Protein AF-A0A1F9BWF0-F1 (afdb_monomer_lite)

Structure (mmCIF, N/CA/C/O backbone):
data_AF-A0A1F9BWF0-F1
#
_entry.id   AF-A0A1F9BWF0-F1
#
loop_
_atom_site.group_PDB
_atom_site.id
_atom_site.type_symbol
_atom_site.label_atom_id
_atom_site.label_alt_id
_atom_site.label_comp_id
_atom_site.label_asym_id
_atom_site.label_entity_id
_atom_site.label_seq_id
_atom_site.pdbx_PDB_ins_code
_atom_site.Cartn_x
_atom_site.Cartn_y
_atom_site.Cartn_z
_atom_site.occupancy
_atom_site.B_iso_or_equiv
_atom_site.auth_seq_id
_atom_site.auth_comp_id
_atom_site.auth_asym_id
_atom_site.auth_atom_id
_atom_site.pdbx_PDB_model_num
ATOM 1 N N . MET A 1 1 ? 28.777 -0.695 -41.317 1.00 42.66 1 MET A N 1
ATOM 2 C CA . MET A 1 1 ? 28.039 -0.492 -40.047 1.00 42.66 1 MET A CA 1
ATOM 3 C C . MET A 1 1 ? 26.605 -0.111 -40.381 1.00 42.66 1 MET A C 1
ATOM 5 O O . MET A 1 1 ? 26.414 0.874 -41.084 1.00 42.66 1 MET A O 1
ATOM 9 N N . LYS A 1 2 ? 25.605 -0.911 -39.988 1.00 45.72 2 LYS A N 1
ATOM 10 C CA . LYS A 1 2 ? 24.195 -0.569 -40.242 1.00 45.72 2 LYS A CA 1
ATOM 11 C C . LYS A 1 2 ? 23.802 0.623 -39.358 1.00 45.72 2 LYS A C 1
ATOM 13 O O . LYS A 1 2 ? 24.095 0.620 -38.169 1.00 45.72 2 LYS A O 1
ATOM 18 N N . MET A 1 3 ? 23.215 1.623 -40.018 1.00 48.84 3 MET A N 1
ATOM 19 C CA . MET A 1 3 ? 22.752 2.932 -39.537 1.00 48.84 3 MET A CA 1
ATOM 20 C C . MET A 1 3 ? 22.161 2.939 -38.126 1.00 48.84 3 MET A C 1
ATOM 22 O O . MET A 1 3 ? 21.457 2.008 -37.744 1.00 48.84 3 MET A O 1
ATOM 26 N N . GLY A 1 4 ? 22.385 4.056 -37.426 1.00 57.78 4 GLY A N 1
ATOM 27 C CA . GLY A 1 4 ? 21.827 4.345 -36.109 1.00 57.78 4 GLY A CA 1
ATOM 28 C C . GLY A 1 4 ? 20.319 4.112 -36.015 1.00 57.78 4 GLY A C 1
ATOM 29 O O . GLY A 1 4 ? 19.592 4.195 -37.005 1.00 57.78 4 GLY A O 1
ATOM 30 N N . VAL A 1 5 ? 19.876 3.802 -34.798 1.00 63.59 5 VAL A N 1
ATOM 31 C CA . VAL A 1 5 ? 18.484 3.513 -34.428 1.00 63.59 5 VAL A CA 1
ATOM 32 C C . VAL A 1 5 ? 17.577 4.651 -34.879 1.00 63.59 5 VAL A C 1
ATOM 34 O O . VAL A 1 5 ? 17.510 5.652 -34.183 1.00 63.59 5 VAL A O 1
ATOM 37 N N . ASN A 1 6 ? 16.957 4.498 -36.056 1.00 62.56 6 ASN A N 1
ATOM 38 C CA . ASN A 1 6 ? 15.853 5.239 -36.698 1.00 62.56 6 ASN A CA 1
ATOM 39 C C . ASN A 1 6 ? 15.687 6.758 -36.443 1.00 62.56 6 ASN A C 1
ATOM 41 O O . ASN A 1 6 ? 14.675 7.328 -36.850 1.00 62.56 6 ASN A O 1
ATOM 45 N N . LEU A 1 7 ? 16.662 7.454 -35.854 1.00 66.50 7 LEU A N 1
ATOM 46 C CA . LEU A 1 7 ? 16.576 8.858 -35.451 1.00 66.50 7 LEU A CA 1
ATOM 47 C C . LEU A 1 7 ? 16.381 9.766 -36.667 1.00 66.50 7 LEU A C 1
ATOM 49 O O . LEU A 1 7 ? 15.668 10.758 -36.602 1.00 66.50 7 LEU A O 1
ATOM 53 N N . ASN A 1 8 ? 16.964 9.381 -37.801 1.00 78.69 8 ASN A N 1
ATOM 54 C CA . ASN A 1 8 ? 16.847 10.076 -39.078 1.00 78.69 8 ASN A CA 1
ATOM 55 C C . ASN A 1 8 ? 15.777 9.477 -40.014 1.00 78.69 8 ASN A C 1
ATOM 57 O O . ASN A 1 8 ? 15.758 9.804 -41.199 1.00 78.69 8 ASN A O 1
ATOM 61 N N . LYS A 1 9 ? 14.898 8.590 -39.521 1.00 83.44 9 LYS A N 1
ATOM 62 C CA . LYS A 1 9 ? 13.857 7.913 -40.321 1.00 83.44 9 LYS A CA 1
ATOM 63 C C . LYS A 1 9 ? 12.462 8.042 -39.699 1.00 83.44 9 LYS A C 1
ATOM 65 O O . LYS A 1 9 ? 11.842 7.031 -39.369 1.00 83.44 9 LYS A O 1
ATOM 70 N N . PRO A 1 10 ? 11.925 9.269 -39.583 1.00 86.00 10 PRO A N 1
ATOM 71 C CA . PRO A 1 10 ? 10.632 9.512 -38.941 1.00 86.00 10 PRO A CA 1
ATOM 72 C C . PRO A 1 10 ? 9.450 8.804 -39.616 1.00 86.00 10 PRO A C 1
ATOM 74 O O . PRO A 1 10 ? 8.467 8.481 -38.954 1.00 86.00 10 PRO A O 1
ATOM 77 N N . HIS A 1 11 ? 9.553 8.483 -40.909 1.00 87.25 11 HIS A N 1
ATOM 78 C CA . HIS A 1 11 ? 8.540 7.702 -41.627 1.00 87.25 11 HIS A CA 1
ATOM 79 C C . HIS A 1 11 ? 8.349 6.280 -41.062 1.00 87.25 11 HIS A C 1
ATOM 81 O O . HIS A 1 11 ? 7.278 5.711 -41.243 1.00 87.25 11 HIS A O 1
ATOM 87 N N . LEU A 1 12 ? 9.341 5.728 -40.347 1.00 85.31 12 LEU A N 1
ATOM 88 C CA . LEU A 1 12 ? 9.260 4.408 -39.702 1.00 85.31 12 LEU A CA 1
ATOM 89 C C . LEU A 1 12 ? 8.695 4.465 -38.274 1.00 85.31 12 LEU A C 1
ATOM 91 O O . LEU A 1 12 ? 8.303 3.437 -37.726 1.00 85.31 12 LEU A O 1
ATOM 95 N N . TRP A 1 13 ? 8.620 5.651 -37.660 1.00 88.81 13 TRP A N 1
ATOM 96 C CA . TRP A 1 13 ? 8.281 5.775 -36.239 1.00 88.81 13 TRP A CA 1
ATOM 97 C C . TRP A 1 13 ? 6.872 5.289 -35.918 1.00 88.81 13 TRP A C 1
ATOM 99 O O . TRP A 1 13 ? 6.667 4.702 -34.864 1.00 88.81 13 TRP A O 1
ATOM 109 N N . LYS A 1 14 ? 5.898 5.496 -36.813 1.00 89.81 14 LYS A N 1
ATOM 110 C CA . LYS A 1 14 ? 4.519 5.033 -36.580 1.00 89.81 14 LYS A CA 1
ATOM 111 C C . LYS A 1 14 ? 4.455 3.514 -36.408 1.00 89.81 14 LYS A C 1
ATOM 113 O O . LYS A 1 14 ? 3.815 3.034 -35.477 1.00 89.81 14 LYS A O 1
ATOM 118 N N . GLU A 1 15 ? 5.142 2.776 -37.274 1.00 90.44 15 GLU A N 1
ATOM 119 C CA . GLU A 1 15 ? 5.199 1.315 -37.209 1.00 90.44 15 GLU A CA 1
ATOM 120 C C . GLU A 1 15 ? 6.015 0.840 -35.997 1.00 90.44 15 GLU A C 1
ATOM 122 O O . GLU A 1 15 ? 5.599 -0.074 -35.288 1.00 90.44 15 GLU A O 1
ATOM 127 N N . ASP A 1 16 ? 7.138 1.498 -35.692 1.00 88.31 16 ASP A N 1
ATOM 128 C CA . ASP A 1 16 ? 7.934 1.212 -34.490 1.00 88.31 16 ASP A CA 1
ATOM 129 C C . ASP A 1 16 ? 7.133 1.417 -33.195 1.00 88.31 16 ASP A C 1
ATOM 131 O O . ASP A 1 16 ? 7.189 0.580 -32.289 1.00 88.31 16 ASP A O 1
ATOM 135 N N . ILE A 1 17 ? 6.353 2.499 -33.113 1.00 89.75 17 ILE A N 1
ATOM 136 C CA . ILE A 1 17 ? 5.466 2.788 -31.981 1.00 89.75 17 ILE A CA 1
ATOM 137 C C . ILE A 1 17 ? 4.395 1.703 -31.862 1.00 89.75 17 ILE A C 1
ATOM 139 O O . ILE A 1 17 ? 4.210 1.175 -30.767 1.00 89.75 17 ILE A O 1
ATOM 143 N N . ALA A 1 18 ? 3.737 1.325 -32.964 1.00 92.94 18 ALA A N 1
ATOM 144 C CA . ALA A 1 18 ? 2.730 0.264 -32.955 1.00 92.94 18 ALA A CA 1
ATOM 145 C C . ALA A 1 18 ? 3.312 -1.063 -32.437 1.00 92.94 18 ALA A C 1
ATOM 147 O O . ALA A 1 18 ? 2.779 -1.647 -31.496 1.00 92.94 18 ALA A O 1
ATOM 148 N N . ARG A 1 19 ? 4.485 -1.473 -32.940 1.00 91.69 19 ARG A N 1
ATOM 149 C CA . ARG A 1 19 ? 5.180 -2.684 -32.470 1.00 91.69 19 ARG A CA 1
ATOM 150 C C . ARG A 1 19 ? 5.579 -2.612 -30.996 1.00 91.69 19 ARG A C 1
ATOM 152 O O . ARG A 1 19 ? 5.530 -3.620 -30.293 1.00 91.69 19 ARG A O 1
ATOM 159 N N . SER A 1 20 ? 5.981 -1.436 -30.517 1.00 89.62 20 SER A N 1
ATOM 160 C CA . SER A 1 20 ? 6.288 -1.209 -29.100 1.00 89.62 20 SER A CA 1
ATOM 161 C C . SER A 1 20 ? 5.043 -1.363 -28.217 1.00 89.62 20 SER A C 1
ATOM 163 O O . SER A 1 20 ? 5.098 -2.020 -27.174 1.00 89.62 20 SER A O 1
ATOM 165 N N . VAL A 1 21 ? 3.905 -0.821 -28.663 1.00 91.75 21 VAL A N 1
ATOM 166 C CA . VAL A 1 21 ? 2.606 -0.962 -27.989 1.00 91.75 21 VAL A CA 1
ATOM 167 C C . VAL A 1 21 ? 2.165 -2.425 -27.963 1.00 91.75 21 VAL A C 1
ATOM 169 O O . VAL A 1 21 ? 1.833 -2.929 -26.892 1.00 91.75 21 VAL A O 1
ATOM 172 N N . ASP A 1 22 ? 2.253 -3.147 -29.079 1.00 94.31 22 ASP A N 1
ATOM 173 C CA . ASP A 1 22 ? 1.903 -4.572 -29.141 1.00 94.31 22 ASP A CA 1
ATOM 174 C C . ASP A 1 22 ? 2.775 -5.421 -28.208 1.00 94.31 22 ASP A C 1
ATOM 176 O O . ASP A 1 22 ? 2.282 -6.298 -27.494 1.00 94.31 22 ASP A O 1
ATOM 180 N N . LEU A 1 23 ? 4.074 -5.114 -28.135 1.00 91.31 23 LEU A N 1
ATOM 181 C CA . LEU A 1 23 ? 5.012 -5.782 -27.236 1.00 91.31 23 LEU A CA 1
ATOM 182 C C . LEU A 1 23 ? 4.671 -5.569 -25.750 1.00 91.31 23 LEU A C 1
ATOM 184 O O . LEU A 1 23 ? 4.931 -6.460 -24.926 1.00 91.31 23 LEU A O 1
ATOM 188 N N . TYR A 1 24 ? 4.145 -4.393 -25.397 1.00 92.69 24 TYR A N 1
ATOM 189 C CA . TYR A 1 24 ? 3.616 -4.115 -24.063 1.00 92.69 24 TYR A CA 1
ATOM 190 C C . TYR A 1 24 ? 2.288 -4.842 -23.836 1.00 92.69 24 TYR A C 1
ATOM 192 O O . TYR A 1 24 ? 2.170 -5.563 -22.848 1.00 92.69 24 TYR A O 1
ATOM 200 N N . ASN A 1 25 ? 1.337 -4.726 -24.765 1.00 93.94 25 ASN A N 1
ATOM 201 C CA . ASN A 1 25 ? 0.006 -5.325 -24.661 1.00 93.94 25 ASN A CA 1
ATOM 202 C C . ASN A 1 25 ? 0.083 -6.842 -24.483 1.00 93.94 25 ASN A C 1
ATOM 204 O O . ASN A 1 25 ? -0.523 -7.392 -23.565 1.00 93.94 25 ASN A O 1
ATOM 208 N N . GLN A 1 26 ? 0.896 -7.523 -25.294 1.00 95.00 26 GLN A N 1
ATOM 209 C CA . GLN A 1 26 ? 1.092 -8.967 -25.181 1.00 95.00 26 GLN A CA 1
ATOM 210 C C . GLN A 1 26 ? 1.644 -9.357 -23.805 1.00 95.00 26 GLN A C 1
ATOM 212 O O . GLN A 1 26 ? 1.245 -10.365 -23.229 1.00 95.00 26 GLN A O 1
ATOM 217 N N . TRP A 1 27 ? 2.568 -8.575 -23.251 1.00 95.06 27 TRP A N 1
ATOM 218 C CA . TRP A 1 27 ? 3.070 -8.833 -21.904 1.00 95.06 27 TRP A CA 1
ATOM 219 C C . TRP A 1 27 ? 2.020 -8.568 -20.834 1.00 95.06 27 TRP A C 1
ATOM 221 O O . TRP A 1 27 ? 1.856 -9.394 -19.939 1.00 95.06 27 TRP A O 1
ATOM 231 N N . PHE A 1 28 ? 1.298 -7.456 -20.948 1.00 93.56 28 PHE A N 1
ATOM 232 C CA . PHE A 1 28 ? 0.270 -7.066 -19.998 1.00 93.56 28 PHE A CA 1
ATOM 233 C C . PHE A 1 28 ? -0.804 -8.149 -19.887 1.00 93.56 28 PHE A C 1
ATOM 235 O O . PHE A 1 28 ? -1.080 -8.606 -18.781 1.00 93.56 28 PHE A O 1
ATOM 242 N N . LEU A 1 29 ? -1.323 -8.634 -21.022 1.00 94.56 29 LEU A N 1
ATOM 243 C CA . LEU A 1 29 ? -2.336 -9.695 -21.080 1.00 94.56 29 LEU A CA 1
ATOM 244 C C . LEU A 1 29 ? -1.892 -10.995 -20.389 1.00 94.56 29 LEU A C 1
ATOM 246 O O . LEU A 1 29 ? -2.718 -11.687 -19.799 1.00 94.56 29 LEU A O 1
ATOM 250 N N . ASN A 1 30 ? -0.595 -11.310 -20.424 1.00 93.94 30 ASN A N 1
ATOM 251 C CA . ASN A 1 30 ? -0.047 -12.534 -19.836 1.00 93.94 30 ASN A CA 1
ATOM 252 C C . ASN A 1 30 ? 0.360 -12.385 -18.361 1.00 93.94 30 ASN A C 1
ATOM 254 O O . ASN A 1 30 ? 0.394 -13.375 -17.630 1.00 93.94 30 ASN A O 1
ATOM 258 N N . PHE A 1 31 ? 0.695 -11.170 -17.923 1.00 93.00 31 PHE A N 1
ATOM 259 C CA . PHE A 1 31 ? 1.250 -10.918 -16.593 1.00 93.00 31 PHE A CA 1
ATOM 260 C C . PHE A 1 31 ? 0.217 -10.307 -15.641 1.00 93.00 31 PHE A C 1
ATOM 262 O O . PHE A 1 31 ? -0.089 -10.890 -14.602 1.00 93.00 31 PHE A O 1
ATOM 269 N N . ALA A 1 32 ? -0.368 -9.163 -16.008 1.00 92.12 32 ALA A N 1
ATOM 270 C CA . ALA A 1 32 ? -1.160 -8.351 -15.087 1.00 92.12 32 ALA A CA 1
ATOM 271 C C . ALA A 1 32 ? -2.414 -9.070 -14.544 1.00 92.12 32 ALA A C 1
ATOM 273 O O . ALA A 1 32 ? -2.605 -9.040 -13.327 1.00 92.12 32 ALA A O 1
ATOM 274 N N . PRO A 1 33 ? -3.231 -9.781 -15.355 1.00 93.81 33 PRO A N 1
ATOM 275 C CA . PRO A 1 33 ? -4.406 -10.483 -14.834 1.00 93.81 33 PRO A CA 1
ATOM 276 C C . PRO A 1 33 ? -4.067 -11.575 -13.815 1.00 93.81 33 PRO A C 1
ATOM 278 O O . PRO A 1 33 ? -4.785 -11.744 -12.832 1.00 93.81 33 PRO A O 1
ATOM 281 N N . ASN A 1 34 ? -2.983 -12.320 -14.038 1.00 93.12 34 ASN A N 1
ATOM 282 C CA . ASN A 1 34 ? -2.578 -13.403 -13.141 1.00 93.12 34 ASN A CA 1
ATOM 283 C C . ASN A 1 34 ? -2.014 -12.844 -11.834 1.00 93.12 34 ASN A C 1
ATOM 285 O O . ASN A 1 34 ? -2.483 -13.232 -10.766 1.00 93.12 34 ASN A O 1
ATOM 289 N N . THR A 1 35 ? -1.122 -11.850 -11.912 1.00 91.88 35 THR A N 1
ATOM 290 C CA . THR A 1 35 ? -0.610 -11.139 -10.731 1.00 91.88 35 THR A CA 1
ATOM 291 C C . THR A 1 35 ? -1.743 -10.537 -9.904 1.00 91.88 35 THR A C 1
ATOM 293 O O . THR A 1 35 ? -1.773 -10.707 -8.690 1.00 91.88 35 THR A O 1
ATOM 296 N N . TYR A 1 36 ? -2.723 -9.894 -10.544 1.00 92.56 36 TYR A N 1
ATOM 297 C CA . TYR A 1 36 ? -3.859 -9.312 -9.833 1.00 92.56 36 TYR A CA 1
ATOM 298 C C . TYR A 1 36 ? -4.693 -10.383 -9.108 1.00 92.56 36 TYR A C 1
ATOM 300 O O . TYR A 1 36 ? -5.083 -10.195 -7.958 1.00 92.56 36 TYR A O 1
ATOM 308 N N . ARG A 1 37 ? -4.950 -11.538 -9.740 1.00 92.19 37 ARG A N 1
ATOM 309 C CA . ARG A 1 37 ? -5.684 -12.647 -9.096 1.00 92.19 37 ARG A CA 1
ATOM 310 C C . ARG A 1 37 ? -4.937 -13.210 -7.889 1.00 92.19 37 ARG A C 1
ATOM 312 O O . ARG A 1 37 ? -5.559 -13.446 -6.856 1.00 92.19 37 ARG A O 1
ATOM 319 N N . GLU A 1 38 ? -3.629 -13.413 -8.007 1.00 92.19 38 GLU A N 1
ATOM 320 C CA . GLU A 1 38 ? -2.788 -13.902 -6.910 1.00 92.19 38 GLU A CA 1
ATOM 321 C C . GLU A 1 38 ? -2.771 -12.921 -5.731 1.00 92.19 38 GLU A C 1
ATOM 323 O O . GLU A 1 38 ? -2.966 -13.326 -4.581 1.00 92.19 38 GLU A O 1
ATOM 328 N N . GLU A 1 39 ? -2.608 -11.626 -6.010 1.00 92.81 39 GLU A N 1
ATOM 329 C CA . GLU A 1 39 ? -2.638 -10.582 -4.985 1.00 92.81 39 GLU A CA 1
ATOM 330 C C . GLU A 1 39 ? -4.019 -10.450 -4.338 1.00 92.81 39 GLU A C 1
ATOM 332 O O . GLU A 1 39 ? -4.101 -10.297 -3.119 1.00 92.81 39 GLU A O 1
ATOM 337 N N . ARG A 1 40 ? -5.112 -10.623 -5.092 1.00 93.62 40 ARG A N 1
ATOM 338 C CA . ARG A 1 40 ? -6.472 -10.626 -4.530 1.00 93.62 40 ARG A CA 1
ATOM 339 C C . ARG A 1 40 ? -6.664 -11.747 -3.510 1.00 93.62 40 ARG A C 1
ATOM 341 O O . ARG A 1 40 ? -7.277 -11.517 -2.467 1.00 93.62 40 ARG A O 1
ATOM 348 N N . VAL A 1 41 ? -6.136 -12.947 -3.767 1.00 92.50 41 VAL A N 1
ATOM 349 C CA . VAL A 1 41 ? -6.217 -14.069 -2.812 1.00 92.50 41 VAL A CA 1
ATOM 350 C C . VAL A 1 41 ? -5.475 -13.733 -1.516 1.00 92.50 41 VAL A C 1
ATOM 352 O O . VAL A 1 41 ? -6.016 -13.948 -0.430 1.00 92.50 41 VAL A O 1
ATOM 355 N N . LYS A 1 42 ? -4.267 -13.165 -1.613 1.00 92.62 42 LYS A N 1
ATOM 356 C CA . LYS A 1 42 ? -3.484 -12.739 -0.440 1.00 92.62 42 LYS A CA 1
ATOM 357 C C . LYS A 1 42 ? -4.188 -11.621 0.328 1.00 92.62 42 LYS A C 1
ATOM 359 O O . LYS A 1 42 ? -4.335 -11.717 1.543 1.00 92.62 42 LYS A O 1
ATOM 364 N N . ALA A 1 43 ? -4.679 -10.609 -0.385 1.00 94.75 43 ALA A N 1
ATOM 365 C CA . ALA A 1 43 ? -5.414 -9.488 0.185 1.00 94.75 43 ALA A CA 1
ATOM 366 C C . ALA A 1 43 ? -6.681 -9.952 0.915 1.00 94.75 43 ALA A C 1
ATOM 368 O O . ALA A 1 43 ? -6.950 -9.489 2.018 1.00 94.75 43 ALA A O 1
ATOM 369 N N . THR A 1 44 ? -7.421 -10.908 0.347 1.00 94.00 44 THR A N 1
ATOM 370 C CA . THR A 1 44 ? -8.636 -11.455 0.974 1.00 94.00 44 THR A CA 1
ATOM 371 C C . THR A 1 44 ? -8.322 -12.116 2.309 1.00 94.00 44 THR A C 1
ATOM 373 O O . THR A 1 44 ? -8.989 -11.817 3.296 1.00 94.00 44 THR A O 1
ATOM 376 N N . ARG A 1 45 ? -7.274 -12.950 2.368 1.00 93.06 45 ARG A N 1
ATOM 377 C CA . ARG A 1 45 ? -6.829 -13.576 3.625 1.00 93.06 45 ARG A CA 1
ATOM 378 C C . ARG A 1 45 ? -6.406 -12.526 4.651 1.00 93.06 45 ARG A C 1
ATOM 380 O O . ARG A 1 45 ? -6.904 -12.541 5.769 1.00 93.06 45 ARG A O 1
ATOM 387 N N . HIS A 1 46 ? -5.585 -11.560 4.236 1.00 94.19 46 HIS A N 1
ATOM 388 C CA . HIS A 1 46 ? -5.120 -10.474 5.108 1.00 94.19 46 HIS A CA 1
ATOM 389 C C . HIS A 1 46 ? -6.275 -9.672 5.718 1.00 94.19 46 H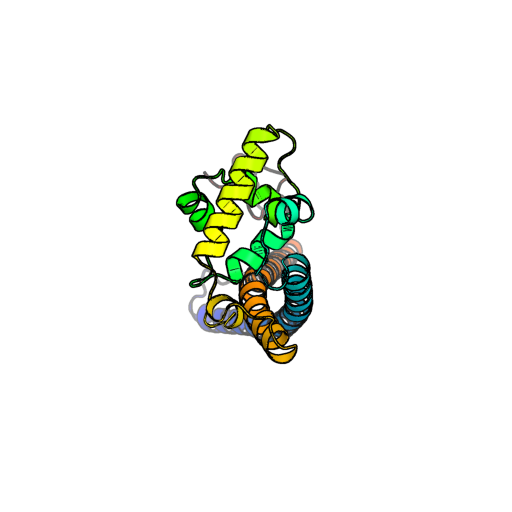IS A C 1
ATOM 391 O O . HIS A 1 46 ? -6.280 -9.355 6.906 1.00 94.19 46 HIS A O 1
ATOM 397 N N . VAL A 1 47 ? -7.291 -9.361 4.912 1.00 97.44 47 VAL A N 1
ATOM 398 C CA . VAL A 1 47 ? -8.478 -8.639 5.379 1.00 97.44 47 VAL A CA 1
ATOM 399 C C . VAL A 1 47 ? -9.326 -9.504 6.312 1.00 97.44 47 VAL A C 1
ATOM 401 O O . VAL A 1 47 ? -9.810 -8.994 7.319 1.00 97.44 47 VAL A O 1
ATOM 404 N N . GLN A 1 48 ? -9.496 -10.797 6.027 1.00 95.88 48 GLN A N 1
ATOM 405 C CA . GLN A 1 48 ? -10.211 -11.715 6.921 1.00 95.88 48 GLN A CA 1
ATOM 406 C C . GLN A 1 48 ? -9.534 -11.817 8.292 1.00 95.88 48 GLN A C 1
ATOM 408 O O . GLN A 1 48 ? -10.221 -11.718 9.310 1.00 95.88 48 GLN A O 1
ATOM 413 N N . ASP A 1 49 ? -8.206 -11.931 8.326 1.00 94.69 49 ASP A N 1
ATOM 414 C CA . ASP A 1 49 ? -7.431 -11.980 9.569 1.00 94.69 49 ASP A CA 1
ATOM 415 C C . ASP A 1 49 ? -7.544 -10.664 10.353 1.00 94.69 49 ASP A C 1
ATOM 417 O O . ASP A 1 49 ? -7.785 -10.674 11.564 1.00 94.69 49 ASP A O 1
ATOM 421 N N . MET A 1 50 ? -7.456 -9.519 9.665 1.00 97.12 50 MET A N 1
ATOM 422 C CA . MET A 1 50 ? -7.683 -8.197 10.260 1.00 97.12 50 MET A CA 1
ATOM 423 C C . MET A 1 50 ? -9.091 -8.082 10.863 1.00 97.12 50 MET A C 1
ATOM 425 O O . MET A 1 50 ? -9.241 -7.622 12.000 1.00 97.12 50 MET A O 1
ATOM 429 N N . LEU A 1 51 ? -10.127 -8.531 10.146 1.00 97.81 51 LEU A N 1
ATOM 430 C CA . LEU A 1 51 ? -11.496 -8.521 10.660 1.00 97.81 51 LEU A CA 1
ATOM 431 C C . LEU A 1 51 ? -11.631 -9.441 11.871 1.00 97.81 51 LEU A C 1
ATOM 433 O O . LEU A 1 51 ? -12.234 -9.041 12.857 1.00 97.81 51 LEU A O 1
ATOM 437 N N . HIS A 1 52 ? -11.049 -10.638 11.851 1.00 95.56 52 HIS A N 1
ATOM 438 C CA . HIS A 1 52 ? -11.112 -11.548 12.991 1.00 95.56 52 HIS A CA 1
ATOM 439 C C . HIS A 1 52 ? -10.461 -10.943 14.248 1.00 95.56 52 HIS A C 1
ATOM 441 O O . HIS A 1 52 ? -11.087 -10.889 15.307 1.00 95.56 52 HIS A O 1
ATOM 447 N N . ARG A 1 53 ? -9.244 -10.400 14.114 1.00 95.19 53 ARG A N 1
ATOM 448 C CA . ARG A 1 53 ? -8.487 -9.758 15.208 1.00 95.19 53 ARG A CA 1
ATOM 449 C C . ARG A 1 53 ? -9.226 -8.590 15.852 1.00 95.19 53 ARG A C 1
ATOM 451 O O . ARG A 1 53 ? -9.216 -8.423 17.066 1.00 95.19 53 ARG A O 1
ATOM 458 N N . THR A 1 54 ? -9.906 -7.795 15.036 1.00 96.75 54 THR A N 1
ATOM 459 C CA . THR A 1 54 ? -10.611 -6.584 15.479 1.00 96.75 54 THR A CA 1
ATOM 460 C C . THR A 1 54 ? -12.051 -6.845 15.923 1.00 96.75 54 THR A C 1
ATOM 462 O O . THR A 1 54 ? -12.803 -5.892 16.132 1.00 96.75 54 THR A O 1
ATOM 465 N N . LYS A 1 55 ? -12.458 -8.119 16.052 1.00 96.62 55 LYS A N 1
ATOM 466 C CA . LYS A 1 55 ? -13.857 -8.529 16.271 1.00 96.62 55 LYS A CA 1
ATOM 467 C C . LYS A 1 55 ? -14.794 -7.858 15.264 1.00 96.62 55 LYS A C 1
ATOM 469 O O . LYS A 1 55 ? -15.740 -7.166 15.622 1.00 96.62 55 LYS A O 1
ATOM 474 N N . HIS A 1 56 ? -14.458 -8.007 13.991 1.00 97.44 56 HIS A N 1
ATOM 475 C CA . HIS A 1 56 ? -15.138 -7.401 12.853 1.00 97.44 56 HIS A CA 1
ATOM 476 C C . HIS A 1 56 ? -15.224 -5.874 12.976 1.00 97.44 56 HIS A C 1
ATOM 478 O O . HIS A 1 56 ? -16.287 -5.294 12.799 1.00 97.44 56 HIS A O 1
ATOM 484 N N . LEU A 1 57 ? -14.105 -5.226 13.323 1.00 97.69 57 LEU A N 1
ATOM 485 C CA . LEU A 1 57 ? -13.991 -3.789 13.621 1.00 97.69 57 LEU A CA 1
ATOM 486 C C . LEU A 1 57 ? -14.795 -3.286 14.834 1.00 97.69 57 LEU A C 1
ATOM 488 O O . LEU A 1 57 ? -14.634 -2.124 15.204 1.00 97.69 57 LEU A O 1
ATOM 492 N N . ARG A 1 58 ? -15.583 -4.132 15.515 1.00 96.44 58 ARG A N 1
ATOM 493 C CA . ARG A 1 58 ? -16.321 -3.744 16.732 1.00 96.44 58 ARG A CA 1
ATOM 494 C C . ARG A 1 58 ? -15.398 -3.462 17.917 1.00 96.44 58 ARG A C 1
ATOM 496 O O . ARG A 1 58 ? -15.797 -2.793 18.862 1.00 96.44 58 ARG A O 1
ATOM 503 N N . ASN A 1 59 ? -14.172 -3.986 17.890 1.00 94.62 59 ASN A N 1
ATOM 504 C CA . ASN A 1 59 ? -13.187 -3.808 18.952 1.00 94.62 59 ASN A CA 1
ATOM 505 C C . ASN A 1 59 ? -11.785 -3.549 18.380 1.00 94.62 59 ASN A C 1
ATOM 507 O O . ASN A 1 59 ? -10.848 -4.321 18.598 1.00 94.62 59 ASN A O 1
ATOM 511 N N . LEU A 1 60 ? -11.638 -2.455 17.628 1.00 96.25 60 LEU A N 1
ATOM 512 C CA . LEU A 1 60 ? -10.332 -1.985 17.172 1.00 96.25 60 LEU A CA 1
ATOM 513 C C . LEU A 1 60 ? -9.624 -1.210 18.293 1.00 96.25 60 LEU A C 1
ATOM 515 O O . LEU A 1 60 ? -10.002 -0.090 18.627 1.00 96.25 60 LEU A O 1
ATOM 519 N N . THR A 1 61 ? -8.559 -1.792 18.845 1.00 95.94 61 THR A N 1
ATOM 520 C CA . THR A 1 61 ? -7.776 -1.178 19.928 1.00 95.94 61 THR A CA 1
ATOM 521 C C . THR A 1 61 ? -6.310 -0.979 19.527 1.00 95.94 61 THR A C 1
ATOM 523 O O . THR A 1 61 ? -5.818 -1.661 18.622 1.00 95.94 61 THR A O 1
ATOM 526 N N . PRO A 1 62 ? -5.563 -0.086 20.209 1.00 96.69 62 PRO A N 1
ATOM 527 C CA . PRO A 1 62 ? -4.127 0.093 19.973 1.00 96.69 62 PRO A CA 1
ATOM 528 C C . PRO A 1 62 ? -3.312 -1.197 20.109 1.00 96.69 62 PRO A C 1
ATOM 530 O O . PRO A 1 62 ? -2.257 -1.323 19.492 1.00 96.69 62 PRO A O 1
ATOM 533 N N . HIS A 1 63 ? -3.797 -2.153 20.907 1.00 95.69 63 HIS A N 1
ATOM 534 C CA . HIS A 1 63 ? -3.160 -3.453 21.084 1.00 95.69 63 HIS A CA 1
ATOM 535 C C . HIS A 1 63 ? -3.077 -4.234 19.767 1.00 95.69 63 HIS A C 1
ATOM 537 O O . HIS A 1 63 ? -2.035 -4.815 19.477 1.00 95.69 63 HIS A O 1
ATOM 543 N N . GLU A 1 64 ? -4.117 -4.187 18.930 1.00 95.06 64 GLU A N 1
ATOM 544 C CA . GLU A 1 64 ? -4.118 -4.895 17.646 1.00 95.06 64 GLU A CA 1
ATOM 545 C C . GLU A 1 64 ? -3.082 -4.319 16.678 1.00 95.06 64 GLU A C 1
ATOM 547 O O . GLU A 1 64 ? -2.324 -5.066 16.070 1.00 95.06 64 GLU A O 1
ATOM 552 N N . LEU A 1 65 ? -2.953 -2.990 16.619 1.00 95.75 65 LEU A N 1
ATOM 553 C CA . LEU A 1 65 ? -1.901 -2.336 15.830 1.00 95.75 65 LEU A CA 1
ATOM 554 C C . LEU A 1 65 ? -0.492 -2.580 16.383 1.00 95.75 65 LEU A C 1
ATOM 556 O O . LEU A 1 65 ? 0.488 -2.496 15.645 1.00 95.75 65 LEU A O 1
ATOM 560 N N . ARG A 1 66 ? -0.371 -2.824 17.690 1.00 94.94 66 ARG A N 1
ATOM 561 C CA . ARG A 1 66 ? 0.904 -3.149 18.333 1.00 94.94 66 ARG A CA 1
ATOM 562 C C . ARG A 1 66 ? 1.307 -4.597 18.064 1.00 94.94 66 ARG A C 1
ATOM 564 O O . ARG A 1 66 ? 2.490 -4.850 17.853 1.00 94.94 66 ARG A O 1
ATOM 571 N N . SER A 1 67 ? 0.346 -5.520 18.099 1.00 94.81 67 SER A N 1
ATOM 572 C CA . SER A 1 67 ? 0.576 -6.948 17.873 1.00 94.81 67 SER A CA 1
AT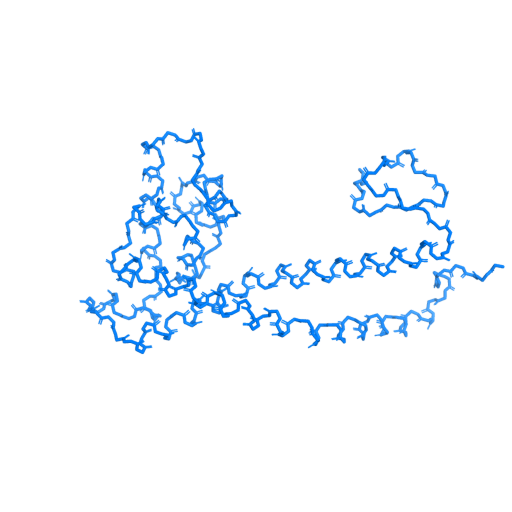OM 573 C C . SER A 1 67 ? 0.804 -7.262 16.396 1.00 94.81 67 SER A C 1
ATOM 575 O O . SER A 1 67 ? 1.651 -8.091 16.077 1.00 94.81 67 SER A O 1
ATOM 577 N N . ASP A 1 68 ? 0.100 -6.564 15.505 1.00 95.00 68 ASP A N 1
ATOM 578 C CA . ASP A 1 68 ? 0.277 -6.667 14.063 1.00 95.00 68 ASP A CA 1
ATOM 579 C C . ASP A 1 68 ? 0.163 -5.285 13.395 1.00 95.00 68 ASP A C 1
ATOM 581 O O . ASP A 1 68 ? -0.916 -4.861 12.976 1.00 95.00 68 ASP A O 1
ATOM 585 N N . PRO A 1 69 ? 1.284 -4.559 13.249 1.00 95.88 69 PRO A N 1
ATOM 586 C CA . PRO A 1 69 ? 1.289 -3.246 12.608 1.00 95.88 69 PRO A CA 1
ATOM 587 C C . PRO A 1 69 ? 0.844 -3.263 11.140 1.00 95.88 69 PRO A C 1
ATOM 589 O O . PRO A 1 69 ? 0.415 -2.232 10.615 1.00 95.88 69 PRO A O 1
ATOM 592 N N . SER A 1 70 ? 0.934 -4.416 10.469 1.00 92.69 70 SER A N 1
ATOM 593 C CA . SER A 1 70 ? 0.677 -4.542 9.033 1.00 92.69 70 SER A CA 1
ATOM 594 C C . SER A 1 70 ? -0.811 -4.446 8.673 1.00 92.69 70 SER A C 1
ATOM 596 O O . SER A 1 70 ? -1.158 -4.092 7.540 1.00 92.69 70 SER A O 1
ATOM 598 N N . ILE A 1 71 ? -1.710 -4.670 9.641 1.00 95.75 71 ILE A N 1
ATOM 599 C CA . ILE A 1 71 ? -3.160 -4.542 9.430 1.00 95.75 71 ILE A CA 1
ATOM 600 C C . ILE A 1 71 ? -3.588 -3.095 9.165 1.00 95.75 71 ILE A C 1
ATOM 602 O O . ILE A 1 71 ? -4.676 -2.877 8.633 1.00 95.75 71 ILE A O 1
ATOM 606 N N . LEU A 1 72 ? -2.741 -2.102 9.477 1.00 97.56 72 LEU A N 1
ATOM 607 C CA . LEU A 1 72 ? -3.043 -0.685 9.255 1.00 97.56 72 LEU A CA 1
ATOM 608 C C . LEU A 1 72 ? -3.433 -0.391 7.803 1.00 97.56 72 LEU A C 1
ATOM 610 O O . LEU A 1 72 ? -4.339 0.403 7.551 1.00 97.56 72 LEU A O 1
ATOM 614 N N . PHE A 1 73 ? -2.801 -1.063 6.843 1.00 96.50 73 PHE A N 1
ATOM 615 C CA . PHE A 1 73 ? -3.138 -0.861 5.443 1.00 96.50 73 PHE A CA 1
ATOM 616 C C . PHE A 1 73 ? -4.561 -1.352 5.129 1.00 96.50 73 PHE A C 1
ATOM 618 O O . PHE A 1 73 ? -5.353 -0.611 4.546 1.00 96.50 73 PHE A O 1
ATOM 625 N N . ALA A 1 74 ? -4.931 -2.551 5.586 1.00 97.31 74 ALA A N 1
ATOM 626 C CA . ALA A 1 74 ? -6.293 -3.064 5.432 1.00 97.31 74 ALA A CA 1
ATOM 627 C C . ALA A 1 74 ? -7.320 -2.156 6.129 1.00 97.31 74 ALA A C 1
ATOM 629 O O . ALA A 1 74 ? -8.356 -1.842 5.547 1.00 97.31 74 ALA A O 1
ATOM 630 N N . LEU A 1 75 ? -6.995 -1.653 7.324 1.00 98.19 75 LEU A N 1
ATOM 631 C CA . LEU A 1 75 ? -7.826 -0.696 8.058 1.00 98.19 75 LEU A CA 1
ATOM 632 C C . LEU A 1 75 ? -8.044 0.611 7.282 1.00 98.19 75 LEU A C 1
ATOM 634 O O . LEU A 1 75 ? -9.164 1.104 7.229 1.00 98.19 75 LEU A O 1
ATOM 638 N N . ARG A 1 76 ? -7.018 1.155 6.614 1.00 97.69 76 ARG A N 1
ATOM 639 C CA . ARG A 1 76 ? -7.190 2.332 5.740 1.00 97.69 76 ARG A CA 1
ATOM 640 C C . ARG A 1 76 ? -8.068 2.054 4.521 1.00 97.69 76 ARG A C 1
ATOM 642 O O . ARG A 1 76 ? -8.694 2.974 4.010 1.00 97.69 76 ARG A O 1
ATOM 649 N N . MET A 1 77 ? -8.075 0.825 4.008 1.00 97.81 77 MET A N 1
ATOM 650 C CA . MET A 1 77 ? -8.929 0.442 2.873 1.00 97.81 77 MET A CA 1
ATOM 651 C C . MET A 1 77 ? -10.384 0.181 3.294 1.00 97.81 77 MET A C 1
ATOM 653 O O . MET A 1 77 ? -11.281 0.197 2.450 1.00 97.81 77 MET A O 1
ATOM 657 N N . ALA A 1 78 ? -10.618 -0.008 4.594 1.00 98.06 78 ALA A N 1
ATOM 658 C CA . ALA A 1 78 ? -11.933 -0.158 5.208 1.00 98.06 78 ALA A CA 1
ATOM 659 C C . ALA A 1 78 ? -12.661 1.181 5.457 1.00 98.06 78 ALA A C 1
ATOM 661 O O . ALA A 1 78 ? -13.803 1.175 5.907 1.00 98.06 78 ALA A O 1
ATOM 662 N N . THR A 1 79 ? -12.036 2.331 5.184 1.00 98.31 79 THR A N 1
ATOM 663 C CA . THR A 1 79 ? -12.664 3.646 5.388 1.00 98.31 79 THR A CA 1
ATOM 664 C C . THR A 1 79 ? -13.459 4.124 4.169 1.00 98.31 79 THR A C 1
ATOM 666 O O . THR A 1 79 ? -13.215 3.672 3.047 1.00 98.31 79 THR A O 1
ATOM 669 N N . ALA A 1 80 ? -14.368 5.081 4.375 1.00 96.69 80 ALA A N 1
ATOM 670 C CA . ALA A 1 80 ? -15.114 5.786 3.334 1.00 96.69 80 ALA A CA 1
ATOM 671 C C . ALA A 1 80 ? -14.735 7.285 3.294 1.00 96.69 80 ALA A C 1
ATOM 673 O O . ALA A 1 80 ? -15.121 8.039 4.188 1.00 96.69 80 ALA A O 1
ATOM 674 N N . PRO A 1 81 ? -13.991 7.754 2.269 1.00 96.12 81 PRO A N 1
ATOM 675 C CA . PRO A 1 81 ? -13.310 6.963 1.239 1.00 96.12 81 PRO A CA 1
ATOM 676 C C . PRO A 1 81 ? -12.079 6.224 1.802 1.00 96.12 81 PRO A C 1
ATOM 678 O O . PRO A 1 81 ? -11.590 6.586 2.878 1.00 96.12 81 PRO A O 1
ATOM 681 N N . PRO A 1 82 ? -11.507 5.244 1.075 1.00 96.50 82 PRO A N 1
ATOM 682 C CA . PRO A 1 82 ? -10.198 4.685 1.404 1.00 96.50 82 PRO A CA 1
ATOM 683 C C . PRO A 1 82 ? -9.146 5.794 1.495 1.00 96.50 82 PRO A C 1
ATOM 685 O O . PRO A 1 82 ? -8.933 6.545 0.541 1.00 96.50 82 PRO A O 1
ATOM 688 N N . ILE A 1 83 ? -8.483 5.927 2.643 1.00 96.19 83 ILE A N 1
ATOM 689 C CA . ILE A 1 83 ? -7.551 7.041 2.875 1.00 96.19 83 ILE A CA 1
ATOM 690 C C . ILE A 1 83 ? -6.116 6.649 2.545 1.00 96.19 83 ILE A C 1
ATOM 692 O O . ILE A 1 83 ? -5.672 5.569 2.908 1.00 96.19 83 ILE A O 1
ATOM 696 N N . ALA A 1 84 ? -5.342 7.536 1.915 1.00 94.88 84 ALA A N 1
ATOM 697 C CA . ALA A 1 84 ? -3.902 7.348 1.707 1.00 94.88 84 ALA A CA 1
ATOM 698 C C . ALA A 1 84 ? -3.093 7.517 3.013 1.00 94.88 84 ALA A C 1
ATOM 700 O O . ALA A 1 84 ? -3.546 8.169 3.954 1.00 94.88 84 ALA A O 1
ATOM 701 N N . ARG A 1 85 ? -1.850 7.009 3.055 1.00 96.19 85 ARG A N 1
ATOM 702 C CA . ARG A 1 85 ? -0.946 7.172 4.216 1.00 96.19 85 ARG A CA 1
ATOM 703 C C . ARG A 1 85 ? -0.760 8.631 4.631 1.00 96.19 85 ARG A C 1
ATOM 705 O O . ARG A 1 85 ? -0.923 8.952 5.800 1.00 96.19 85 ARG A O 1
ATOM 712 N N . ASP A 1 86 ? -0.457 9.513 3.677 1.00 96.31 86 ASP A N 1
ATOM 713 C CA . ASP A 1 86 ? -0.247 10.940 3.964 1.00 96.31 86 ASP A CA 1
ATOM 714 C C . ASP A 1 86 ? -1.544 11.620 4.449 1.00 96.31 86 ASP A C 1
ATOM 716 O O . ASP A 1 86 ? -1.497 12.532 5.274 1.00 96.31 86 ASP A O 1
ATOM 720 N N . ARG A 1 87 ? -2.718 11.132 4.013 1.00 97.75 87 ARG A N 1
ATOM 721 C CA . ARG A 1 87 ? -4.012 11.611 4.517 1.00 97.75 87 ARG A CA 1
ATOM 722 C C . ARG A 1 87 ? -4.230 11.194 5.971 1.00 97.75 87 ARG A C 1
ATOM 724 O O . ARG A 1 87 ? -4.617 12.043 6.766 1.00 97.75 87 ARG A O 1
ATOM 731 N N . LEU A 1 88 ? -3.940 9.940 6.327 1.00 98.12 88 LEU A N 1
ATOM 732 C CA . LEU A 1 88 ? -3.994 9.475 7.718 1.00 98.12 88 LEU A CA 1
ATOM 733 C C . LEU A 1 88 ? -3.028 10.272 8.609 1.00 98.12 88 LEU A C 1
ATOM 735 O O . LEU A 1 88 ? -3.420 10.717 9.683 1.00 98.12 88 LEU A O 1
ATOM 739 N N . VAL A 1 89 ? -1.796 10.498 8.141 1.00 98.06 89 VAL A N 1
ATOM 740 C CA . VAL A 1 89 ? -0.782 11.325 8.822 1.00 98.06 89 VAL A CA 1
ATOM 741 C C . VAL A 1 89 ? -1.335 12.713 9.149 1.00 98.06 89 VAL A C 1
ATOM 743 O O . VAL A 1 89 ? -1.261 13.139 10.301 1.00 98.06 89 VAL A O 1
ATOM 746 N N . GLY A 1 90 ? -1.927 13.388 8.158 1.00 97.81 90 GLY A N 1
ATOM 747 C CA . GLY A 1 90 ? -2.499 14.722 8.334 1.00 97.81 90 GLY A CA 1
ATOM 748 C C . GLY A 1 90 ? -3.723 14.752 9.252 1.00 97.81 90 GLY A C 1
ATOM 749 O O . GLY A 1 90 ? -3.813 15.627 10.104 1.00 97.81 90 GLY A O 1
ATOM 750 N N . LEU A 1 91 ? -4.646 13.794 9.111 1.00 97.44 91 LEU A N 1
ATOM 751 C CA . LEU A 1 91 ? -5.884 13.759 9.901 1.00 97.44 91 LEU A CA 1
ATOM 752 C C . LEU A 1 91 ? -5.644 13.373 11.365 1.00 97.44 91 LEU A C 1
ATOM 754 O O . LEU A 1 91 ? -6.230 13.974 12.259 1.00 97.44 91 LEU A O 1
ATOM 758 N N . ALA A 1 92 ? -4.793 12.377 11.618 1.00 97.25 92 ALA A N 1
ATOM 759 C CA . ALA A 1 92 ? -4.520 11.885 12.968 1.00 97.25 92 ALA A CA 1
ATOM 760 C C . ALA A 1 92 ? -3.416 12.683 13.688 1.00 97.25 92 ALA A C 1
ATOM 762 O O . ALA A 1 92 ? -3.199 12.485 14.883 1.00 97.25 92 ALA A O 1
ATOM 763 N N . GLY A 1 93 ? -2.689 13.564 12.988 1.00 97.00 93 GLY A N 1
ATOM 764 C CA . GLY A 1 93 ? -1.580 14.328 13.568 1.00 97.00 93 GLY A CA 1
ATOM 765 C C . GLY A 1 93 ? -0.468 13.422 14.108 1.00 97.00 93 GLY A C 1
ATOM 766 O O . GLY A 1 93 ? 0.000 13.606 15.234 1.00 97.00 93 GLY A O 1
ATOM 767 N N . ILE A 1 94 ? -0.097 12.404 13.326 1.00 96.81 94 ILE A N 1
ATOM 768 C CA . ILE A 1 94 ? 0.935 11.403 13.646 1.00 96.81 94 ILE A CA 1
ATOM 769 C C . ILE A 1 94 ? 2.126 11.534 12.693 1.00 96.81 94 ILE A C 1
ATOM 771 O O . ILE A 1 94 ? 2.045 12.206 11.671 1.00 96.81 94 ILE A O 1
ATOM 775 N N . SER A 1 95 ? 3.251 10.880 12.986 1.00 94.69 95 SER A N 1
ATOM 776 C CA . SER A 1 95 ? 4.428 10.983 12.117 1.00 94.69 95 SER A CA 1
ATOM 777 C C . SER A 1 95 ? 4.325 10.093 10.872 1.00 94.69 95 SER A C 1
ATOM 779 O O . SER A 1 95 ? 3.903 8.936 10.932 1.00 94.69 95 SER A O 1
ATOM 781 N N . LYS A 1 96 ? 4.820 10.596 9.733 1.00 95.94 96 LYS A N 1
ATOM 782 C CA . LYS A 1 96 ? 4.973 9.804 8.498 1.00 95.94 96 LYS A CA 1
ATOM 783 C C . LYS A 1 96 ? 5.862 8.574 8.701 1.00 95.94 96 LYS A C 1
ATOM 785 O O . LYS A 1 96 ? 5.608 7.522 8.121 1.00 95.94 96 LYS A O 1
ATOM 790 N N . SER A 1 97 ? 6.887 8.706 9.547 1.00 95.38 97 SER A N 1
ATOM 791 C CA . SER A 1 97 ? 7.799 7.611 9.891 1.00 95.38 97 SER A CA 1
ATOM 792 C C . SER A 1 97 ? 7.068 6.446 10.563 1.00 95.38 97 SER A C 1
ATOM 794 O O . SER A 1 97 ? 7.326 5.296 10.211 1.00 95.38 97 SER A O 1
ATOM 796 N N . LEU A 1 98 ? 6.118 6.721 11.465 1.00 96.50 98 LEU A N 1
ATOM 797 C CA . LEU A 1 98 ? 5.320 5.679 12.112 1.00 96.50 98 LEU A CA 1
ATOM 798 C C . LEU A 1 98 ? 4.535 4.865 11.080 1.00 96.50 98 LEU A C 1
ATOM 800 O O . LEU A 1 98 ? 4.742 3.660 10.982 1.00 96.50 98 LEU A O 1
ATOM 804 N N . VAL A 1 99 ? 3.718 5.528 10.257 1.00 97.06 99 VAL A N 1
ATOM 805 C CA . VAL A 1 99 ? 2.889 4.852 9.241 1.00 97.06 99 VAL A CA 1
ATOM 806 C C . VAL A 1 99 ? 3.752 4.078 8.240 1.00 97.06 99 VAL A C 1
ATOM 808 O O . VAL A 1 99 ? 3.417 2.956 7.869 1.00 97.06 99 VAL A O 1
ATOM 811 N N . LYS A 1 100 ? 4.903 4.638 7.836 1.00 95.56 100 LYS A N 1
ATOM 812 C CA . LYS A 1 100 ? 5.857 3.943 6.962 1.00 95.56 100 LYS A CA 1
ATOM 813 C C . LYS A 1 100 ? 6.378 2.649 7.600 1.00 95.56 100 LYS A C 1
ATOM 815 O O . LYS A 1 100 ? 6.380 1.627 6.925 1.00 95.56 100 LYS A O 1
ATOM 820 N N . ASN A 1 101 ? 6.813 2.683 8.863 1.00 96.56 101 ASN A N 1
ATOM 821 C CA . ASN A 1 101 ? 7.331 1.491 9.547 1.00 96.56 101 ASN A CA 1
ATOM 822 C C . ASN A 1 101 ? 6.254 0.408 9.689 1.00 96.56 101 ASN A C 1
ATOM 824 O O . ASN A 1 101 ? 6.535 -0.760 9.440 1.00 96.56 101 ASN A O 1
ATOM 828 N N . MET A 1 102 ? 5.023 0.798 10.027 1.00 96.81 102 MET A N 1
ATOM 829 C CA . MET A 1 102 ? 3.926 -0.153 10.213 1.00 96.81 102 MET A CA 1
ATOM 830 C C . MET A 1 102 ? 3.556 -0.872 8.909 1.00 96.81 102 MET A C 1
ATOM 832 O O . MET A 1 102 ? 3.383 -2.086 8.908 1.00 96.81 102 MET A O 1
ATOM 836 N N . GLU A 1 103 ? 3.473 -0.142 7.791 1.00 93.88 103 GLU A N 1
ATOM 837 C CA . GLU A 1 103 ? 2.982 -0.713 6.531 1.00 93.88 103 GLU A CA 1
ATOM 838 C C . GLU A 1 103 ? 4.063 -1.269 5.601 1.00 93.88 103 GLU A C 1
ATOM 840 O O . GLU A 1 103 ? 3.786 -2.224 4.885 1.00 93.88 103 GLU A O 1
ATOM 845 N N . LEU A 1 104 ? 5.260 -0.669 5.558 1.00 91.19 104 LEU A N 1
ATOM 846 C CA . LEU A 1 104 ? 6.334 -1.109 4.651 1.00 91.19 104 LEU A CA 1
ATOM 847 C C . LEU A 1 104 ? 7.359 -2.006 5.335 1.00 91.19 104 LEU A C 1
ATOM 849 O O . LEU A 1 104 ? 7.889 -2.914 4.710 1.00 91.19 104 LEU A O 1
ATOM 853 N N . GLU A 1 105 ? 7.660 -1.724 6.601 1.00 94.00 105 GLU A N 1
ATOM 854 C CA . GLU A 1 105 ? 8.666 -2.467 7.369 1.00 94.00 105 GLU A CA 1
ATOM 855 C C . GLU A 1 105 ? 8.019 -3.500 8.306 1.00 94.00 105 GLU A C 1
ATOM 857 O O . GLU A 1 105 ? 8.726 -4.188 9.039 1.00 94.00 105 GLU A O 1
ATOM 862 N N . HIS A 1 106 ? 6.680 -3.571 8.316 1.00 94.12 106 HIS A N 1
ATOM 863 C CA . HIS A 1 106 ? 5.863 -4.482 9.123 1.00 94.12 106 HIS A CA 1
ATOM 864 C C . HIS A 1 106 ? 6.223 -4.492 10.619 1.00 94.12 106 HIS A C 1
ATOM 866 O O . HIS A 1 106 ? 6.180 -5.527 11.281 1.00 94.12 106 HIS A O 1
ATOM 872 N N . ARG A 1 107 ? 6.600 -3.329 11.168 1.00 95.25 107 ARG A N 1
ATOM 873 C CA . ARG A 1 107 ? 7.062 -3.194 12.558 1.00 95.25 107 ARG A CA 1
ATOM 874 C C . ARG A 1 107 ? 6.732 -1.833 13.159 1.00 95.25 107 ARG A C 1
ATOM 876 O O . ARG A 1 107 ? 6.455 -0.865 12.455 1.00 95.25 107 ARG A O 1
ATOM 883 N N . LEU A 1 108 ? 6.829 -1.731 14.480 1.00 95.62 108 LEU A N 1
ATOM 884 C CA . LEU A 1 108 ? 6.762 -0.444 15.177 1.00 95.62 108 LEU A CA 1
ATOM 885 C C . LEU A 1 108 ? 8.136 0.258 15.142 1.00 95.62 108 LEU A C 1
ATOM 887 O O . LEU A 1 108 ? 9.169 -0.419 15.124 1.00 95.62 108 LEU A O 1
ATOM 891 N N . PRO A 1 109 ? 8.193 1.604 15.143 1.00 93.12 109 PRO A N 1
ATOM 892 C CA . PRO A 1 109 ? 9.458 2.332 15.161 1.00 93.12 109 PRO A CA 1
ATOM 893 C C . PRO A 1 109 ? 10.291 2.000 16.415 1.00 93.12 109 PRO A C 1
ATOM 895 O O . PRO A 1 109 ? 9.820 2.229 17.529 1.00 93.12 109 PRO A O 1
ATOM 898 N N . PRO A 1 110 ? 11.546 1.537 16.269 1.00 89.69 110 PRO A N 1
ATOM 899 C CA . PRO A 1 110 ? 12.333 0.984 17.377 1.00 89.69 110 PRO A CA 1
ATOM 900 C C . PRO A 1 110 ? 12.815 2.051 18.367 1.00 89.69 110 PRO A C 1
ATOM 902 O O . PRO A 1 110 ? 13.122 1.744 19.510 1.00 89.69 110 PRO A O 1
ATOM 905 N N . GLN A 1 111 ? 12.891 3.309 17.928 1.00 91.06 111 GLN A N 1
ATOM 906 C CA . GLN A 1 111 ? 13.402 4.434 18.719 1.00 91.06 111 GLN A CA 1
ATOM 907 C C . GLN A 1 111 ? 12.285 5.292 19.337 1.00 91.06 111 GLN A C 1
ATOM 909 O O . GLN A 1 111 ? 12.564 6.292 19.998 1.00 91.06 111 GLN A O 1
ATOM 914 N N . MET A 1 112 ? 11.011 4.956 19.108 1.00 92.56 112 MET A N 1
ATOM 915 C CA . MET A 1 112 ? 9.895 5.745 19.630 1.00 92.56 112 MET A CA 1
ATOM 916 C C . MET A 1 112 ? 9.624 5.392 21.095 1.00 92.56 112 MET A C 1
ATOM 918 O O . MET A 1 112 ? 9.477 4.224 21.444 1.00 92.56 112 MET A O 1
ATOM 922 N N . LYS A 1 113 ? 9.501 6.413 21.953 1.00 95.19 113 LYS A N 1
ATOM 923 C CA . LYS A 1 113 ? 9.104 6.234 23.358 1.00 95.19 113 LYS A CA 1
ATOM 924 C C . LYS A 1 113 ? 7.743 5.536 23.442 1.00 95.19 113 LYS A C 1
ATOM 926 O O . LYS A 1 113 ? 6.822 5.905 22.715 1.00 95.19 113 LYS A O 1
ATOM 931 N N . ALA A 1 114 ? 7.603 4.588 24.370 1.00 93.56 114 ALA A N 1
ATOM 932 C CA . ALA A 1 114 ? 6.392 3.777 24.517 1.00 93.56 114 ALA A CA 1
ATOM 933 C C . ALA A 1 114 ? 5.116 4.619 24.707 1.00 93.56 114 ALA A C 1
ATOM 935 O O . ALA A 1 114 ? 4.118 4.365 24.043 1.00 93.56 114 ALA A O 1
ATOM 936 N N . THR A 1 115 ? 5.176 5.674 25.525 1.00 94.81 115 THR A N 1
ATOM 937 C CA . THR A 1 115 ? 4.046 6.591 25.764 1.00 94.81 115 THR A CA 1
ATOM 938 C C . THR A 1 115 ? 3.612 7.332 24.499 1.00 94.81 115 THR A C 1
ATOM 940 O O . THR A 1 115 ? 2.423 7.429 24.203 1.00 94.81 115 THR A O 1
ATOM 943 N N . THR A 1 116 ? 4.571 7.825 23.713 1.00 95.69 116 THR A N 1
ATOM 944 C CA . THR A 1 116 ? 4.306 8.479 22.425 1.00 95.69 116 THR A CA 1
ATOM 945 C C . THR A 1 116 ? 3.751 7.493 21.403 1.00 95.69 116 THR A C 1
ATOM 947 O O . THR A 1 116 ? 2.849 7.841 20.643 1.00 95.69 116 THR A O 1
ATOM 950 N N . LEU A 1 117 ? 4.272 6.265 21.388 1.00 96.31 117 LEU A N 1
ATOM 951 C CA . LEU A 1 117 ? 3.779 5.203 20.522 1.00 96.31 117 LEU A CA 1
ATOM 952 C C . LEU A 1 117 ? 2.317 4.885 20.837 1.00 96.31 117 LEU A C 1
ATOM 954 O O . LEU A 1 117 ? 1.496 4.935 19.930 1.00 96.31 117 LEU A O 1
ATOM 958 N N . ASP A 1 118 ? 1.970 4.659 22.103 1.00 96.06 118 ASP A N 1
ATOM 959 C CA . ASP A 1 118 ? 0.588 4.376 22.504 1.00 96.06 118 ASP A CA 1
ATOM 960 C C . ASP A 1 118 ? -0.365 5.522 22.172 1.00 96.06 118 ASP A C 1
ATOM 962 O O . ASP A 1 118 ? -1.454 5.281 21.652 1.00 96.06 118 ASP A O 1
ATOM 966 N N . ALA A 1 119 ? 0.045 6.770 22.409 1.00 97.50 119 ALA A N 1
ATOM 967 C CA . ALA A 1 119 ? -0.751 7.933 22.030 1.00 97.50 119 ALA A CA 1
ATOM 968 C C . ALA A 1 119 ? -0.992 7.990 20.512 1.00 97.50 119 ALA A C 1
ATOM 970 O O . ALA A 1 119 ? -2.104 8.268 20.068 1.00 97.50 119 ALA A O 1
ATOM 971 N N . ASN A 1 120 ? 0.026 7.691 19.701 1.00 97.75 120 ASN A N 1
ATOM 972 C CA . ASN A 1 120 ? -0.121 7.666 18.248 1.00 97.75 120 ASN A CA 1
ATOM 973 C C . ASN A 1 120 ? -0.987 6.496 17.765 1.00 97.75 120 ASN A C 1
ATOM 975 O O . ASN A 1 120 ? -1.804 6.687 16.870 1.00 97.75 120 ASN A O 1
ATOM 979 N N . LEU A 1 121 ? -0.843 5.305 18.353 1.00 98.06 121 LEU A N 1
ATOM 980 C CA . LEU A 1 121 ? -1.680 4.152 18.015 1.00 98.06 121 LEU A CA 1
ATOM 981 C C . LEU A 1 121 ? -3.153 4.415 18.358 1.00 98.06 121 LEU A C 1
ATOM 983 O O . LEU A 1 121 ? -4.014 4.091 17.547 1.00 98.06 121 LEU A O 1
ATOM 987 N N . ARG A 1 122 ? -3.440 5.077 19.489 1.00 98.12 122 ARG A N 1
ATOM 988 C CA . ARG A 1 122 ? -4.798 5.535 19.847 1.00 98.12 122 ARG A CA 1
ATOM 989 C C . ARG A 1 122 ? -5.378 6.488 18.808 1.00 98.12 122 ARG A C 1
ATOM 991 O O . ARG A 1 122 ? -6.469 6.241 18.304 1.00 98.12 122 ARG A O 1
ATOM 998 N N . LYS A 1 123 ? -4.614 7.510 18.412 1.00 98.50 123 LYS A N 1
ATOM 999 C CA . LYS A 1 123 ? -5.029 8.453 17.361 1.00 98.50 123 LYS A CA 1
ATOM 1000 C C . LYS A 1 123 ? -5.326 7.750 16.037 1.00 98.50 123 LYS A C 1
ATOM 1002 O O . LYS A 1 123 ? -6.284 8.107 15.358 1.00 98.50 123 LYS A O 1
ATOM 1007 N N . 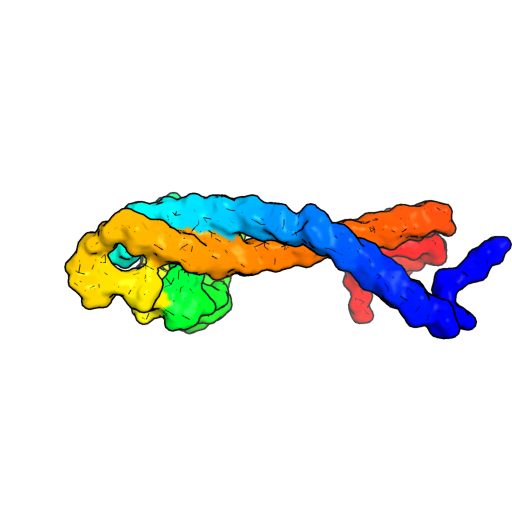ILE A 1 124 ? -4.520 6.750 15.666 1.00 98.44 124 ILE A N 1
ATOM 1008 C CA . ILE A 1 124 ? -4.776 5.934 14.472 1.00 98.44 124 ILE A CA 1
ATOM 1009 C C . ILE A 1 124 ? -6.101 5.189 14.623 1.00 98.44 124 ILE A C 1
ATOM 1011 O O . ILE A 1 124 ? -6.947 5.309 13.742 1.00 98.44 124 ILE A O 1
ATOM 1015 N N . THR A 1 125 ? -6.302 4.441 15.713 1.00 98.19 125 THR A N 1
ATOM 1016 C CA . THR A 1 125 ? -7.532 3.658 15.898 1.00 98.19 125 THR A CA 1
ATOM 1017 C C . THR A 1 125 ? -8.776 4.537 15.925 1.00 98.19 125 THR A C 1
ATOM 1019 O O . THR A 1 125 ? -9.738 4.225 15.235 1.00 98.19 125 THR A O 1
ATOM 1022 N N . GLU A 1 126 ? -8.741 5.667 16.636 1.00 98.06 126 GLU A N 1
ATOM 1023 C CA . GLU A 1 126 ? -9.849 6.630 16.694 1.00 98.06 126 GLU A CA 1
ATOM 1024 C C . GLU A 1 126 ? -10.176 7.195 15.309 1.00 98.06 126 GLU A C 1
ATOM 1026 O O . GLU A 1 126 ? -11.342 7.266 14.923 1.00 98.06 126 GLU A O 1
ATOM 1031 N N . MET A 1 127 ? -9.149 7.556 14.532 1.00 98.44 127 MET A N 1
ATOM 1032 C CA . MET A 1 127 ? -9.343 8.087 13.185 1.00 98.44 127 MET A CA 1
ATOM 1033 C C . MET A 1 127 ? -9.900 7.036 12.225 1.00 98.44 127 MET A C 1
ATOM 1035 O O . MET A 1 127 ? -10.767 7.356 11.417 1.00 98.44 127 MET A O 1
ATOM 1039 N N . ILE A 1 128 ? -9.427 5.789 12.315 1.00 98.38 128 ILE A N 1
ATOM 1040 C CA . ILE A 1 128 ? -9.976 4.690 11.519 1.00 98.38 128 ILE A CA 1
ATOM 1041 C C . ILE A 1 128 ? -11.440 4.475 11.885 1.00 98.38 128 ILE A C 1
ATOM 1043 O O . ILE A 1 128 ? -12.263 4.557 10.984 1.00 98.38 128 ILE A O 1
ATOM 1047 N N . ILE A 1 129 ? -11.770 4.287 13.171 1.00 97.44 129 ILE A N 1
ATOM 1048 C CA . ILE A 1 129 ? -13.148 4.072 13.654 1.00 97.44 129 ILE A CA 1
ATOM 1049 C C . ILE A 1 129 ? -14.081 5.171 13.143 1.00 97.44 129 ILE A C 1
ATOM 1051 O O . ILE A 1 129 ? -15.153 4.877 12.625 1.00 97.44 129 ILE A O 1
ATOM 1055 N N . ARG A 1 130 ? -13.647 6.434 13.221 1.00 97.31 130 ARG A N 1
ATOM 1056 C CA . ARG A 1 130 ? -14.419 7.589 12.748 1.00 97.31 130 ARG A CA 1
ATOM 1057 C C . ARG A 1 130 ? -14.727 7.557 11.247 1.00 97.31 130 ARG A C 1
ATOM 1059 O O . ARG A 1 130 ? -15.697 8.178 10.826 1.00 97.31 130 ARG A O 1
ATOM 1066 N N . LEU A 1 131 ? -13.881 6.913 10.447 1.00 98.06 131 LEU A N 1
ATOM 1067 C CA . LEU A 1 131 ? -13.965 6.908 8.987 1.00 98.06 131 LEU A CA 1
ATOM 1068 C C . LEU A 1 131 ? -14.398 5.556 8.409 1.00 98.06 131 LEU A C 1
ATOM 1070 O O . LEU A 1 131 ? -14.455 5.445 7.185 1.00 98.06 131 LEU A O 1
ATOM 1074 N N . VAL A 1 132 ? -14.647 4.530 9.233 1.00 97.88 132 VAL A N 1
ATOM 1075 C CA . VAL A 1 132 ? -15.043 3.200 8.744 1.00 97.88 132 VAL A CA 1
ATOM 1076 C C . VAL A 1 132 ? -16.295 3.309 7.870 1.00 97.88 132 VAL A C 1
ATOM 1078 O O . VAL A 1 132 ? -17.241 4.025 8.185 1.00 97.88 132 VAL A O 1
ATOM 1081 N N . ASP A 1 133 ? -16.271 2.585 6.755 1.00 98.06 133 ASP A N 1
ATOM 1082 C CA . ASP A 1 133 ? -17.341 2.524 5.764 1.00 98.06 133 ASP A CA 1
ATOM 1083 C C . ASP A 1 133 ? -18.527 1.689 6.286 1.00 98.06 133 ASP A C 1
ATOM 1085 O O . ASP A 1 133 ? -18.577 0.472 6.105 1.00 98.06 133 ASP A O 1
ATOM 1089 N N . ILE A 1 134 ? -19.475 2.324 6.981 1.00 96.12 134 ILE A N 1
ATOM 1090 C CA . ILE A 1 134 ? -20.627 1.625 7.578 1.00 96.12 134 ILE A CA 1
ATOM 1091 C C . ILE A 1 134 ? -21.532 0.937 6.543 1.00 96.12 134 ILE A C 1
ATOM 1093 O O . ILE A 1 134 ? -22.237 0.003 6.908 1.00 96.12 134 ILE A O 1
ATOM 1097 N N . ASP A 1 135 ? -21.470 1.316 5.263 1.00 97.06 135 ASP A N 1
ATOM 1098 C CA . ASP A 1 135 ? -22.223 0.644 4.196 1.00 97.06 135 ASP A CA 1
ATOM 1099 C C . ASP A 1 135 ? -21.594 -0.712 3.831 1.00 97.06 135 ASP A C 1
ATOM 1101 O O . ASP A 1 135 ? -22.290 -1.671 3.490 1.00 97.06 135 ASP A O 1
ATOM 1105 N N . ILE A 1 136 ? -20.266 -0.828 3.943 1.00 97.88 136 ILE A N 1
ATOM 1106 C CA . ILE A 1 136 ? -19.550 -2.111 3.839 1.00 97.88 136 ILE A CA 1
ATOM 1107 C C . ILE A 1 136 ? -19.695 -2.934 5.122 1.00 97.88 136 ILE A C 1
ATOM 1109 O O . ILE A 1 136 ? -19.720 -4.167 5.068 1.00 97.88 136 ILE A O 1
ATOM 1113 N N . PHE A 1 137 ? -19.778 -2.258 6.267 1.00 98.19 137 PHE A N 1
ATOM 1114 C CA . PHE A 1 137 ? -19.804 -2.852 7.601 1.00 98.19 137 PHE A CA 1
ATOM 1115 C C . PHE A 1 137 ? -21.118 -2.534 8.348 1.00 98.19 137 PHE A C 1
ATOM 1117 O O . PHE A 1 137 ? -21.071 -1.921 9.419 1.00 98.19 137 PHE A O 1
ATOM 1124 N N . PRO A 1 138 ? -22.295 -2.960 7.840 1.00 97.38 138 PRO A N 1
ATOM 1125 C CA . PRO A 1 138 ? -23.603 -2.526 8.358 1.00 97.38 138 PRO A CA 1
ATOM 1126 C C . PRO A 1 138 ? -23.821 -2.873 9.836 1.00 97.38 138 PRO A C 1
ATOM 1128 O O . PRO A 1 138 ? -24.435 -2.119 10.587 1.00 97.38 138 PRO A O 1
ATOM 1131 N N . TRP A 1 139 ? -23.221 -3.971 10.299 1.00 98.19 139 TRP A N 1
ATOM 1132 C CA . TRP A 1 139 ? -23.291 -4.406 11.693 1.00 98.19 139 TRP A CA 1
ATOM 1133 C C . TRP A 1 139 ? -22.700 -3.404 12.698 1.00 98.19 139 TRP A C 1
ATOM 1135 O O . TRP A 1 139 ? -23.031 -3.481 13.879 1.00 98.19 139 TRP A O 1
ATOM 1145 N N . LEU A 1 140 ? -21.836 -2.478 12.261 1.00 97.12 140 LEU A N 1
ATOM 1146 C CA . LEU A 1 140 ? -21.309 -1.414 13.118 1.00 97.12 140 LEU A CA 1
ATOM 1147 C C . LEU A 1 140 ? -22.365 -0.344 13.402 1.00 97.12 140 LEU A C 1
ATOM 1149 O O . LEU A 1 140 ? -22.444 0.140 14.526 1.00 97.12 140 LEU A O 1
ATOM 1153 N N . GLY A 1 141 ? -23.178 0.010 12.400 1.00 94.25 141 GLY A N 1
ATOM 1154 C CA . GLY A 1 141 ? -24.291 0.947 12.571 1.00 94.25 141 GLY A CA 1
ATOM 1155 C C . GLY A 1 141 ? -25.476 0.324 13.311 1.00 94.25 141 GLY A C 1
ATOM 1156 O O . GLY A 1 141 ? -26.181 1.012 14.041 1.00 94.25 141 GLY A O 1
ATOM 1157 N N . GLU A 1 142 ? -25.664 -0.986 13.151 1.00 96.44 142 GLU A N 1
ATOM 1158 C CA . GLU A 1 142 ? -26.741 -1.759 13.782 1.00 96.44 142 GLU A CA 1
ATOM 1159 C C . GLU A 1 142 ? -26.373 -2.321 15.171 1.00 96.44 142 GLU A C 1
ATOM 1161 O O . GLU A 1 142 ? -27.205 -2.962 15.808 1.00 96.44 142 GLU A O 1
ATOM 1166 N N . ASP A 1 143 ? -25.132 -2.121 15.625 1.00 94.81 143 ASP A N 1
ATOM 1167 C CA . ASP A 1 143 ? -24.563 -2.655 16.873 1.00 94.81 143 ASP A CA 1
ATOM 1168 C C . ASP A 1 143 ? -24.856 -4.148 17.130 1.00 94.81 143 ASP A C 1
ATOM 1170 O O . ASP A 1 143 ? -25.264 -4.581 18.212 1.00 94.81 143 ASP A O 1
ATOM 1174 N N . ARG A 1 144 ? -24.610 -4.983 16.118 1.00 96.88 144 ARG A N 1
ATOM 1175 C CA . ARG A 1 144 ? -24.817 -6.437 16.201 1.00 96.88 144 ARG A CA 1
ATOM 1176 C C . ARG A 1 144 ? -23.608 -7.230 15.733 1.00 96.88 144 ARG A C 1
ATOM 1178 O O . ARG A 1 144 ? -22.655 -6.696 15.172 1.00 96.88 144 ARG A O 1
ATOM 1185 N N . GLU A 1 145 ? -23.660 -8.539 15.952 1.00 96.88 145 GLU A N 1
ATOM 1186 C CA . GLU A 1 145 ? -22.706 -9.450 15.327 1.00 96.88 145 GLU A CA 1
ATOM 1187 C C . GLU A 1 145 ? -23.011 -9.591 13.824 1.00 96.88 145 GLU A C 1
ATOM 1189 O O . GLU A 1 145 ? -24.183 -9.672 13.426 1.00 96.88 145 GLU A O 1
ATOM 1194 N N . PRO A 1 146 ? -21.980 -9.626 12.964 1.00 97.88 146 PRO A N 1
ATOM 1195 C CA . PRO A 1 146 ? -22.176 -9.864 11.548 1.00 97.88 146 PRO A CA 1
ATOM 1196 C C . PRO A 1 146 ? -22.436 -11.336 11.245 1.00 97.88 146 PRO A C 1
ATOM 1198 O O . PRO A 1 146 ? -21.929 -12.254 11.891 1.00 97.88 146 PRO A O 1
ATOM 1201 N N . THR A 1 147 ? -23.171 -11.573 10.168 1.00 97.56 147 THR A N 1
ATOM 1202 C CA . THR A 1 147 ? -23.292 -12.906 9.583 1.00 97.56 147 THR A CA 1
ATOM 1203 C C . THR A 1 147 ? -22.025 -13.279 8.810 1.00 97.56 147 THR A C 1
ATOM 1205 O O . THR A 1 147 ? -21.287 -12.427 8.310 1.00 97.56 147 THR A O 1
ATOM 1208 N N . LYS A 1 148 ? -21.798 -14.584 8.604 1.00 96.12 148 LYS A N 1
ATOM 1209 C CA . LYS A 1 148 ? -20.673 -15.075 7.782 1.00 96.12 148 LYS A CA 1
ATOM 1210 C C . LYS A 1 148 ? -20.677 -14.488 6.366 1.00 96.12 148 LYS A C 1
ATOM 1212 O O . LYS A 1 148 ? -19.615 -14.232 5.803 1.00 96.12 148 LYS A O 1
ATOM 1217 N N . GLN A 1 149 ? -21.863 -14.278 5.792 1.00 96.56 149 GLN A N 1
ATOM 1218 C CA . GLN A 1 149 ? -22.001 -13.736 4.444 1.00 96.56 149 GLN A CA 1
ATOM 1219 C C . GLN A 1 149 ? -21.620 -12.252 4.386 1.00 96.56 149 GLN A C 1
ATOM 1221 O O . GLN A 1 149 ? -20.955 -11.841 3.438 1.00 96.56 149 GLN A O 1
ATOM 1226 N N . GLU A 1 150 ? -21.990 -11.464 5.396 1.00 97.12 150 GLU A N 1
ATOM 1227 C CA . GLU A 1 150 ? -21.600 -10.053 5.499 1.00 97.12 150 GLU A CA 1
ATOM 1228 C C . GLU A 1 150 ? -20.092 -9.900 5.677 1.00 97.12 150 GLU A C 1
ATOM 1230 O O . GL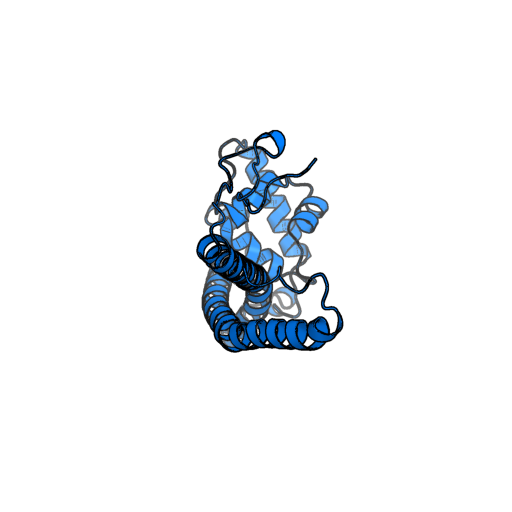U A 1 150 ? -19.473 -9.150 4.926 1.00 97.12 150 GLU A O 1
ATOM 1235 N N . VAL A 1 151 ? -19.481 -10.679 6.579 1.00 97.19 151 VAL A N 1
ATOM 1236 C CA . VAL A 1 151 ? -18.019 -10.675 6.764 1.00 97.19 151 VAL A CA 1
ATOM 1237 C C . VAL A 1 151 ? -17.307 -11.012 5.455 1.00 97.19 151 VAL A C 1
ATOM 1239 O O . VAL A 1 151 ? -16.359 -10.328 5.076 1.00 97.19 151 VAL A O 1
ATOM 1242 N N . TYR A 1 152 ? -17.768 -12.038 4.734 1.00 95.12 152 TYR A N 1
ATOM 1243 C CA . TYR A 1 152 ? -17.168 -12.436 3.460 1.00 95.12 152 TYR A CA 1
ATOM 1244 C C . TYR A 1 152 ? -17.301 -11.354 2.376 1.00 95.12 152 TYR A C 1
ATOM 1246 O O . TYR A 1 152 ? -16.333 -11.065 1.665 1.00 95.12 152 TYR A O 1
ATOM 1254 N N . ARG A 1 153 ? -18.479 -10.727 2.256 1.00 96.56 153 ARG A N 1
ATOM 1255 C CA . ARG A 1 153 ? -18.716 -9.622 1.313 1.00 96.56 153 ARG A CA 1
ATOM 1256 C C . ARG A 1 153 ? -17.825 -8.425 1.635 1.00 96.56 153 ARG A C 1
ATOM 1258 O O . ARG A 1 153 ? -17.098 -7.970 0.755 1.00 96.56 153 ARG A O 1
ATOM 1265 N N . ALA A 1 154 ? -17.818 -7.981 2.890 1.00 97.56 154 ALA A N 1
ATOM 1266 C CA . ALA A 1 154 ? -16.993 -6.869 3.345 1.00 97.56 154 ALA A CA 1
ATOM 1267 C C . ALA A 1 154 ? -15.501 -7.137 3.109 1.00 97.56 154 ALA A C 1
ATOM 1269 O O . ALA A 1 154 ? -14.791 -6.298 2.551 1.00 97.56 154 ALA A O 1
ATOM 1270 N N . ALA A 1 155 ? -15.043 -8.348 3.448 1.00 97.12 155 ALA A N 1
ATOM 1271 C CA . ALA A 1 155 ? -13.666 -8.756 3.225 1.00 97.12 155 ALA A CA 1
ATOM 1272 C C . ALA A 1 155 ? -13.279 -8.694 1.745 1.00 97.12 155 ALA A C 1
ATOM 1274 O O . ALA A 1 155 ? -12.214 -8.182 1.420 1.00 97.12 155 ALA A O 1
ATOM 1275 N N . THR A 1 156 ? -14.148 -9.160 0.846 1.00 96.06 156 THR A N 1
ATOM 1276 C CA . THR A 1 156 ? -13.877 -9.159 -0.599 1.00 96.06 156 THR A CA 1
ATOM 1277 C C . THR A 1 156 ? -13.794 -7.738 -1.163 1.00 96.06 156 THR A C 1
ATOM 1279 O O . THR A 1 156 ? -12.909 -7.455 -1.968 1.00 96.06 156 THR A O 1
ATOM 1282 N N . ILE A 1 157 ? -14.665 -6.825 -0.718 1.00 97.25 157 ILE A N 1
ATOM 1283 C CA . ILE A 1 157 ? -14.655 -5.423 -1.170 1.00 97.25 157 ILE A CA 1
ATOM 1284 C C . ILE A 1 157 ? -13.373 -4.718 -0.711 1.00 97.25 157 ILE A C 1
ATOM 1286 O O . ILE A 1 157 ? -12.682 -4.084 -1.510 1.00 97.25 157 ILE A O 1
ATOM 1290 N N . VAL A 1 158 ? -13.016 -4.850 0.570 1.00 97.75 158 VAL A N 1
ATOM 1291 C CA . VAL A 1 158 ? -11.786 -4.245 1.105 1.00 97.75 158 VAL A CA 1
ATOM 1292 C C . VAL A 1 158 ? -10.541 -4.897 0.505 1.00 97.75 158 VAL A C 1
ATOM 1294 O O . VAL A 1 158 ? -9.561 -4.206 0.230 1.00 97.75 158 VAL A O 1
ATOM 1297 N N . ALA A 1 159 ? -10.579 -6.202 0.236 1.00 96.44 159 ALA A N 1
ATOM 1298 C CA . ALA A 1 159 ? -9.497 -6.905 -0.438 1.00 96.44 159 ALA A CA 1
ATOM 1299 C C . ALA A 1 159 ? -9.294 -6.428 -1.875 1.00 96.44 159 ALA A C 1
ATOM 1301 O O . ALA A 1 159 ? -8.151 -6.337 -2.304 1.00 96.44 159 ALA A O 1
ATOM 1302 N N . ASP A 1 160 ? -10.353 -6.085 -2.610 1.00 94.56 160 ASP A N 1
ATOM 1303 C CA . ASP A 1 160 ? -10.231 -5.520 -3.957 1.00 94.56 160 ASP A CA 1
ATOM 1304 C C . ASP A 1 160 ? -9.580 -4.124 -3.924 1.00 94.56 160 ASP A C 1
ATOM 1306 O O . ASP A 1 160 ? -8.628 -3.866 -4.665 1.00 94.56 160 ASP A O 1
ATOM 1310 N N . ARG A 1 161 ? -9.977 -3.272 -2.962 1.00 95.38 161 ARG A N 1
ATOM 1311 C CA . ARG A 1 161 ? -9.327 -1.971 -2.694 1.00 95.38 161 ARG A CA 1
ATOM 1312 C C . ARG A 1 161 ? -7.834 -2.136 -2.369 1.00 95.38 161 ARG A C 1
ATOM 1314 O O . ARG A 1 161 ? -6.989 -1.435 -2.925 1.00 95.38 161 ARG A O 1
ATOM 1321 N N . LEU A 1 162 ? -7.504 -3.087 -1.492 1.00 93.44 162 LEU A N 1
ATOM 1322 C CA . LEU A 1 162 ? -6.128 -3.401 -1.099 1.00 93.44 162 LEU A CA 1
ATOM 1323 C C . LEU A 1 162 ? -5.318 -3.982 -2.270 1.00 93.44 162 LEU A C 1
ATOM 1325 O O . LEU A 1 162 ? -4.165 -3.609 -2.478 1.00 93.44 162 LEU A O 1
ATOM 1329 N N . CYS A 1 163 ? -5.934 -4.867 -3.055 1.00 92.31 163 CYS A N 1
ATOM 1330 C CA . CYS A 1 163 ? -5.334 -5.500 -4.221 1.00 92.31 163 CYS A CA 1
ATOM 1331 C C . CYS A 1 163 ? -4.976 -4.470 -5.288 1.00 92.31 163 CYS A C 1
ATOM 1333 O O . CYS A 1 163 ? -3.852 -4.498 -5.775 1.00 92.31 163 CYS A O 1
ATOM 1335 N N . GLY A 1 164 ? -5.871 -3.530 -5.610 1.00 88.25 164 GLY A N 1
ATOM 1336 C CA . GLY A 1 164 ? -5.556 -2.435 -6.535 1.00 88.25 164 GLY A CA 1
ATOM 1337 C C . GLY A 1 164 ? -4.322 -1.648 -6.088 1.00 88.25 164 GLY A C 1
ATOM 1338 O O . GLY A 1 164 ? -3.380 -1.463 -6.855 1.00 88.25 164 GLY A O 1
ATOM 1339 N N . ALA A 1 165 ? -4.259 -1.291 -4.804 1.00 86.50 165 ALA A N 1
ATOM 1340 C CA . ALA A 1 165 ? -3.129 -0.549 -4.256 1.00 86.50 165 ALA A CA 1
ATOM 1341 C C . ALA A 1 165 ? -1.797 -1.341 -4.234 1.00 86.50 165 ALA A C 1
ATOM 1343 O O . ALA A 1 165 ? -0.730 -0.726 -4.302 1.00 86.50 165 ALA A O 1
ATOM 1344 N N . ASN A 1 166 ? -1.840 -2.679 -4.164 1.00 85.00 166 ASN A N 1
ATOM 1345 C CA . ASN A 1 166 ? -0.659 -3.557 -4.187 1.00 85.00 166 ASN A CA 1
ATOM 1346 C C . ASN A 1 166 ? -0.216 -3.959 -5.599 1.00 85.00 166 ASN A C 1
ATOM 1348 O O . ASN A 1 166 ? 0.978 -3.946 -5.905 1.00 85.00 166 ASN A O 1
ATOM 1352 N N . ALA A 1 167 ? -1.163 -4.336 -6.457 1.00 82.88 167 ALA A N 1
ATOM 1353 C CA . ALA A 1 167 ? -0.892 -4.893 -7.775 1.00 82.88 167 ALA A CA 1
ATOM 1354 C C . ALA A 1 167 ? -0.329 -3.836 -8.732 1.00 82.88 167 ALA A C 1
ATOM 1356 O O . ALA A 1 167 ? 0.584 -4.141 -9.501 1.00 82.88 167 ALA A O 1
ATOM 1357 N N . ASP A 1 168 ? -0.798 -2.589 -8.645 1.00 85.00 168 ASP A N 1
ATOM 1358 C CA . ASP A 1 168 ? -0.363 -1.505 -9.530 1.00 85.00 168 ASP A CA 1
ATOM 1359 C C . ASP A 1 168 ? 1.163 -1.269 -9.471 1.00 85.00 168 ASP A C 1
ATOM 1361 O O . ASP A 1 168 ? 1.822 -1.323 -10.519 1.00 85.00 168 ASP A O 1
ATOM 1365 N N . PRO A 1 169 ? 1.792 -1.088 -8.286 1.00 87.25 169 PRO A N 1
ATOM 1366 C CA . PRO A 1 169 ? 3.248 -1.031 -8.181 1.00 87.25 169 PRO A CA 1
ATOM 1367 C C . PRO A 1 169 ? 3.963 -2.280 -8.702 1.00 87.25 169 PRO A C 1
ATOM 1369 O O . PRO A 1 169 ? 5.019 -2.146 -9.319 1.00 87.25 169 PRO A O 1
ATOM 1372 N N . ILE A 1 170 ? 3.424 -3.482 -8.469 1.00 88.88 170 ILE A N 1
ATOM 1373 C CA . ILE A 1 170 ? 4.053 -4.741 -8.897 1.00 88.88 170 ILE A CA 1
ATOM 1374 C C . ILE A 1 170 ? 4.094 -4.814 -10.423 1.00 88.88 170 ILE A C 1
ATOM 1376 O O . ILE A 1 170 ? 5.161 -5.037 -10.999 1.00 88.88 170 ILE A O 1
ATOM 1380 N N . VAL A 1 171 ? 2.957 -4.572 -11.080 1.00 89.94 171 VAL A N 1
ATOM 1381 C CA . VAL A 1 171 ? 2.849 -4.571 -12.543 1.00 89.94 171 VAL A CA 1
ATOM 1382 C C . VAL A 1 171 ? 3.756 -3.491 -13.129 1.00 89.94 171 VAL A C 1
ATOM 1384 O O . VAL A 1 171 ? 4.544 -3.780 -14.028 1.00 89.94 171 VAL A O 1
ATOM 1387 N N . ARG A 1 172 ? 3.735 -2.271 -12.581 1.00 90.69 172 ARG A N 1
ATOM 1388 C CA . ARG A 1 172 ? 4.599 -1.179 -13.049 1.00 90.69 172 ARG A CA 1
ATOM 1389 C C . ARG A 1 172 ? 6.089 -1.508 -12.915 1.00 90.69 172 ARG A C 1
ATOM 1391 O O . ARG A 1 172 ? 6.838 -1.340 -13.871 1.00 90.69 172 ARG A O 1
ATOM 1398 N N . ASN A 1 173 ? 6.528 -2.005 -11.761 1.00 92.38 173 ASN A N 1
ATOM 1399 C CA . ASN A 1 173 ? 7.940 -2.320 -11.524 1.00 92.38 173 ASN A CA 1
ATOM 1400 C C . ASN A 1 173 ? 8.409 -3.508 -12.383 1.00 92.38 173 ASN A C 1
ATOM 1402 O O . ASN A 1 173 ? 9.542 -3.518 -12.870 1.00 92.38 173 ASN A O 1
ATOM 1406 N N . ALA A 1 174 ? 7.545 -4.506 -12.596 1.00 93.62 174 ALA A N 1
ATOM 1407 C CA . ALA A 1 174 ? 7.826 -5.629 -13.486 1.00 93.62 174 ALA A CA 1
ATOM 1408 C C . ALA A 1 174 ? 7.942 -5.179 -14.951 1.00 93.62 174 ALA A C 1
ATOM 1410 O O . ALA A 1 174 ? 8.848 -5.628 -15.661 1.00 93.62 174 ALA A O 1
ATOM 1411 N N . GLN A 1 175 ? 7.076 -4.258 -15.387 1.00 93.88 175 GLN A N 1
ATOM 1412 C CA . GLN A 1 175 ? 7.149 -3.637 -16.709 1.00 93.88 175 GLN A CA 1
ATOM 1413 C C . GLN A 1 175 ? 8.461 -2.872 -16.889 1.00 93.88 175 GLN A C 1
ATOM 1415 O O . GLN A 1 175 ? 9.151 -3.098 -17.885 1.00 93.88 175 GLN A O 1
ATOM 1420 N N . GLU A 1 176 ? 8.832 -2.024 -15.927 1.00 93.88 176 GLU A N 1
ATOM 1421 C CA . GLU A 1 176 ? 10.058 -1.224 -15.997 1.00 93.88 176 GLU A CA 1
ATOM 1422 C C . GLU A 1 176 ? 11.278 -2.147 -16.093 1.00 93.88 176 GLU A C 1
ATOM 1424 O O . GLU A 1 176 ? 12.100 -2.015 -16.999 1.00 93.88 176 GLU A O 1
ATOM 1429 N N . LYS A 1 177 ? 11.359 -3.160 -15.218 1.00 94.00 177 LYS A N 1
ATOM 1430 C CA . LYS A 1 177 ? 12.438 -4.155 -15.240 1.00 94.00 177 LYS A CA 1
ATOM 1431 C C . LYS A 1 177 ? 12.540 -4.849 -16.601 1.0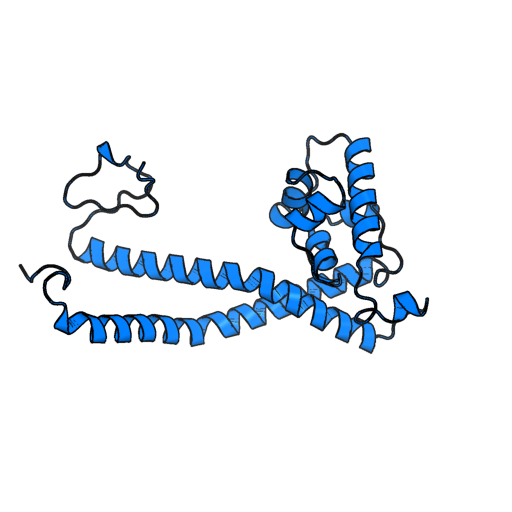0 94.00 177 LYS A C 1
ATOM 1433 O O . LYS A 1 177 ? 13.634 -4.933 -17.157 1.00 94.00 177 LYS A O 1
ATOM 1438 N N . ARG A 1 178 ? 11.413 -5.306 -17.162 1.00 94.06 178 ARG A N 1
ATOM 1439 C CA . ARG A 1 178 ? 11.355 -5.930 -18.496 1.00 94.06 178 ARG A CA 1
ATOM 1440 C C . ARG A 1 178 ? 11.849 -4.977 -19.584 1.00 94.06 178 ARG A C 1
ATOM 1442 O O . ARG A 1 178 ? 12.571 -5.403 -20.485 1.00 94.06 178 ARG A O 1
ATOM 1449 N N . GLN A 1 179 ? 11.426 -3.716 -19.542 1.00 93.62 179 GLN A N 1
ATOM 1450 C CA . GLN A 1 179 ? 11.802 -2.712 -20.532 1.00 93.62 179 GLN A CA 1
ATOM 1451 C C . GLN A 1 179 ? 13.309 -2.442 -20.490 1.00 93.62 179 GLN A C 1
ATOM 1453 O O . GLN A 1 179 ? 13.970 -2.523 -21.526 1.00 93.62 179 GLN A O 1
ATOM 1458 N N . LEU A 1 180 ? 13.858 -2.198 -19.298 1.00 94.56 180 LEU A N 1
ATOM 1459 C CA . LEU A 1 180 ? 15.289 -1.973 -19.105 1.00 94.56 180 LEU A CA 1
ATOM 1460 C C . LEU A 1 180 ? 16.113 -3.191 -19.531 1.00 94.56 180 LEU A C 1
ATOM 1462 O O . LEU A 1 180 ? 17.133 -3.026 -20.189 1.00 94.56 180 LEU A O 1
ATOM 1466 N N . GLU A 1 181 ? 15.656 -4.414 -19.248 1.00 94.94 181 GLU A N 1
ATOM 1467 C CA . GLU A 1 181 ? 16.341 -5.635 -19.689 1.00 94.94 181 GLU A CA 1
ATOM 1468 C C . GLU A 1 181 ? 16.374 -5.768 -21.220 1.00 94.94 181 GLU A C 1
ATOM 1470 O O . GLU A 1 181 ? 17.396 -6.155 -21.788 1.00 94.94 181 GLU A O 1
ATOM 1475 N N . LYS A 1 182 ? 15.283 -5.418 -21.915 1.00 93.06 182 LYS A N 1
ATOM 1476 C CA . LYS A 1 182 ? 15.254 -5.420 -23.387 1.00 93.06 182 LYS A CA 1
ATOM 1477 C C . LYS A 1 182 ? 16.210 -4.385 -23.977 1.00 93.06 182 LYS A C 1
ATOM 1479 O O . LYS A 1 182 ? 16.947 -4.716 -24.903 1.00 93.06 182 LYS A O 1
ATOM 1484 N N . ILE A 1 183 ? 16.222 -3.170 -23.427 1.00 92.81 183 ILE A N 1
ATOM 1485 C CA . ILE A 1 183 ? 17.145 -2.105 -23.843 1.00 92.81 183 ILE A CA 1
ATOM 1486 C C . ILE A 1 183 ? 18.590 -2.535 -23.581 1.00 92.81 183 ILE A C 1
ATOM 1488 O O . ILE A 1 183 ? 19.431 -2.422 -24.467 1.00 92.81 183 ILE A O 1
ATOM 1492 N N . LYS A 1 184 ? 18.859 -3.095 -22.397 1.00 95.25 184 LYS A N 1
ATOM 1493 C CA . LYS A 1 184 ? 20.172 -3.603 -21.997 1.00 95.25 184 LYS A CA 1
ATOM 1494 C C . LYS A 1 184 ? 20.706 -4.631 -22.987 1.00 95.25 184 LYS A C 1
ATOM 1496 O O . LYS A 1 184 ? 21.774 -4.427 -23.548 1.00 95.25 184 LYS A O 1
ATOM 1501 N N . LYS A 1 185 ? 19.932 -5.690 -23.250 1.00 95.56 185 LYS A N 1
ATOM 1502 C CA . LYS A 1 185 ? 20.313 -6.752 -24.193 1.00 95.56 185 LYS A CA 1
ATOM 1503 C C . LYS A 1 185 ? 20.592 -6.203 -25.586 1.00 95.56 185 LYS A C 1
ATOM 1505 O O . LYS A 1 185 ? 21.530 -6.644 -26.243 1.00 95.56 185 LYS A O 1
ATOM 1510 N N . TRP A 1 186 ? 19.784 -5.243 -26.037 1.00 93.25 186 TRP A N 1
ATOM 1511 C CA . TRP A 1 186 ? 20.003 -4.597 -27.324 1.00 93.25 186 TRP A CA 1
ATOM 1512 C C . TRP A 1 186 ? 21.322 -3.809 -27.336 1.00 93.25 186 TRP A C 1
ATOM 1514 O O . TRP A 1 186 ? 22.125 -4.009 -28.240 1.00 93.25 186 TRP A O 1
ATOM 1524 N N . LEU A 1 187 ? 21.580 -2.978 -26.323 1.00 93.31 187 LEU A N 1
ATOM 1525 C CA . LEU A 1 187 ? 22.800 -2.170 -26.207 1.00 93.31 187 LEU A CA 1
ATOM 1526 C C . LEU A 1 187 ? 24.063 -3.036 -26.108 1.00 93.31 187 LEU A C 1
ATOM 1528 O O . LEU A 1 187 ? 25.007 -2.831 -26.869 1.00 93.31 187 LEU A O 1
ATOM 1532 N N . GLU A 1 188 ? 24.062 -4.042 -25.236 1.00 95.19 188 GLU A N 1
ATOM 1533 C CA . GLU A 1 188 ? 25.184 -4.977 -25.081 1.00 95.19 188 GLU A CA 1
ATOM 1534 C C . GLU A 1 188 ? 25.447 -5.751 -26.380 1.00 95.19 188 GLU A C 1
ATOM 1536 O O . GLU A 1 188 ? 26.593 -5.870 -26.813 1.00 95.19 188 GLU A O 1
ATOM 1541 N N . GLY A 1 189 ? 24.389 -6.180 -27.080 1.00 94.56 189 GLY A N 1
ATOM 1542 C CA . GLY A 1 189 ? 24.501 -6.816 -28.396 1.00 94.56 189 GLY A CA 1
ATOM 1543 C C . GLY A 1 189 ? 25.075 -5.912 -29.496 1.00 94.56 189 GLY A C 1
ATOM 1544 O O . GLY A 1 189 ? 25.516 -6.418 -30.525 1.00 94.56 189 GLY A O 1
ATOM 1545 N N . HIS A 1 190 ? 25.101 -4.592 -29.286 1.00 92.44 190 HIS A N 1
ATOM 1546 C CA . HIS A 1 190 ? 25.691 -3.604 -30.198 1.00 92.44 190 HIS A CA 1
ATOM 1547 C C . HIS A 1 190 ? 27.024 -3.033 -29.681 1.00 92.44 190 HIS A C 1
ATOM 1549 O O . HIS A 1 190 ? 27.513 -2.039 -30.216 1.00 92.44 190 HIS A O 1
ATOM 1555 N N . GLY A 1 191 ? 27.633 -3.663 -28.669 1.00 93.38 191 GLY A N 1
ATOM 1556 C CA . GLY A 1 191 ? 28.965 -3.311 -28.168 1.00 93.38 191 GLY A CA 1
ATOM 1557 C C . GLY A 1 191 ? 28.993 -2.182 -27.136 1.00 93.38 191 GLY A C 1
ATOM 1558 O O . GLY A 1 191 ? 30.069 -1.672 -26.826 1.00 93.38 191 GLY A O 1
ATOM 1559 N N . TYR A 1 192 ? 27.838 -1.781 -26.600 1.00 95.06 192 TYR A N 1
ATOM 1560 C CA . TYR A 1 192 ? 27.781 -0.826 -25.497 1.00 95.06 192 TYR A CA 1
ATOM 1561 C C . TYR A 1 192 ? 27.970 -1.524 -24.141 1.00 95.06 192 TYR A C 1
ATOM 1563 O O . TYR A 1 192 ? 27.489 -2.635 -23.932 1.00 95.06 192 TYR A O 1
ATOM 1571 N N . ASN A 1 193 ? 28.618 -0.845 -23.192 1.00 94.25 193 ASN A N 1
ATOM 1572 C CA . ASN A 1 193 ? 28.940 -1.383 -21.866 1.00 94.25 193 ASN A CA 1
ATOM 1573 C C . ASN A 1 193 ? 28.061 -0.792 -20.751 1.00 94.25 193 ASN A C 1
ATOM 1575 O O . ASN A 1 193 ? 27.928 0.430 -20.648 1.00 94.25 193 ASN A O 1
ATOM 1579 N N . ASP A 1 194 ? 27.519 -1.654 -19.881 1.00 95.06 194 ASP A N 1
ATOM 1580 C CA . ASP A 1 194 ? 26.674 -1.259 -18.744 1.00 95.06 194 ASP A CA 1
ATOM 1581 C C . ASP A 1 194 ? 27.492 -0.752 -17.540 1.00 95.06 194 ASP A C 1
ATOM 1583 O O . ASP A 1 194 ? 28.156 -1.518 -16.819 1.00 95.06 194 ASP A O 1
ATOM 1587 N N . MET A 1 195 ? 27.364 0.547 -17.275 1.00 94.81 195 MET A N 1
ATOM 1588 C CA . MET A 1 195 ? 27.983 1.258 -16.157 1.00 94.81 195 MET A CA 1
ATOM 1589 C C . MET A 1 195 ? 26.967 1.732 -15.103 1.00 94.81 195 MET A C 1
ATOM 1591 O O . MET A 1 195 ? 27.296 2.569 -14.258 1.00 94.81 195 MET A O 1
ATOM 1595 N N . SER A 1 196 ? 25.745 1.186 -15.113 1.00 91.94 196 SER A N 1
ATOM 1596 C CA . SER A 1 196 ? 24.690 1.507 -14.140 1.00 91.94 196 SER A CA 1
ATOM 1597 C C . SER A 1 196 ? 25.185 1.339 -12.701 1.00 91.94 196 SER A C 1
ATOM 1599 O O . SER A 1 196 ? 25.648 0.265 -12.319 1.00 91.94 196 SER A O 1
ATOM 1601 N N . GLY A 1 197 ? 25.108 2.407 -11.900 1.00 88.56 197 GLY A N 1
ATOM 1602 C CA . GLY A 1 197 ? 25.555 2.422 -10.500 1.00 88.56 197 GLY A CA 1
ATOM 1603 C C . GLY A 1 197 ? 27.075 2.369 -10.286 1.00 88.56 197 GLY A C 1
ATOM 1604 O O . GLY A 1 197 ? 27.511 2.300 -9.141 1.00 88.56 197 GLY A O 1
ATOM 1605 N N . LYS A 1 198 ? 27.884 2.394 -11.355 1.00 89.31 198 LYS A N 1
ATOM 1606 C CA . LYS A 1 198 ? 29.353 2.266 -11.286 1.00 89.31 198 LYS A CA 1
ATOM 1607 C C . LYS A 1 198 ? 30.094 3.571 -11.561 1.00 89.31 198 LYS A C 1
ATOM 1609 O O . LYS A 1 198 ? 31.239 3.717 -11.146 1.00 89.31 198 LYS A O 1
ATOM 1614 N N . VAL A 1 199 ? 29.477 4.495 -12.294 1.00 87.25 199 VAL A N 1
ATOM 1615 C CA . VAL A 1 199 ? 30.104 5.754 -12.720 1.00 87.25 199 VAL A CA 1
ATOM 1616 C C . VAL A 1 199 ? 29.163 6.929 -12.520 1.00 87.25 199 VAL A C 1
ATOM 1618 O O . VAL A 1 199 ? 27.943 6.784 -12.577 1.00 87.25 199 VAL A O 1
ATOM 1621 N N . THR A 1 200 ? 29.750 8.097 -12.296 1.00 88.12 200 THR A N 1
ATOM 1622 C CA . THR A 1 200 ? 29.076 9.393 -12.352 1.00 88.12 200 THR A CA 1
ATOM 1623 C C . THR A 1 200 ? 29.047 9.906 -13.794 1.00 88.12 200 THR A C 1
ATOM 1625 O O . THR A 1 200 ? 29.796 9.423 -14.647 1.00 88.12 200 THR A O 1
ATOM 1628 N N . LEU A 1 201 ? 28.170 10.872 -14.083 1.00 87.88 201 LEU A N 1
ATOM 1629 C CA . LEU A 1 201 ? 27.961 11.391 -15.439 1.00 87.88 201 LEU A CA 1
ATOM 1630 C C . LEU A 1 201 ? 29.249 11.920 -16.089 1.00 87.88 201 LEU A C 1
ATOM 1632 O O . LEU A 1 201 ? 29.506 11.627 -17.250 1.00 87.88 201 LEU A O 1
ATOM 1636 N N . ASP A 1 202 ? 30.088 12.622 -15.329 1.00 89.06 202 ASP A N 1
ATOM 1637 C CA . ASP A 1 202 ? 31.385 13.165 -15.758 1.00 89.06 202 ASP A CA 1
ATOM 1638 C C . ASP A 1 202 ? 32.396 12.087 -16.185 1.00 89.06 202 ASP A C 1
ATOM 1640 O O . ASP A 1 202 ? 33.334 12.368 -16.929 1.00 89.06 202 ASP A O 1
ATOM 1644 N N . LYS A 1 203 ? 32.198 10.839 -15.745 1.00 90.12 203 LYS A N 1
ATOM 1645 C CA . LYS A 1 203 ? 33.081 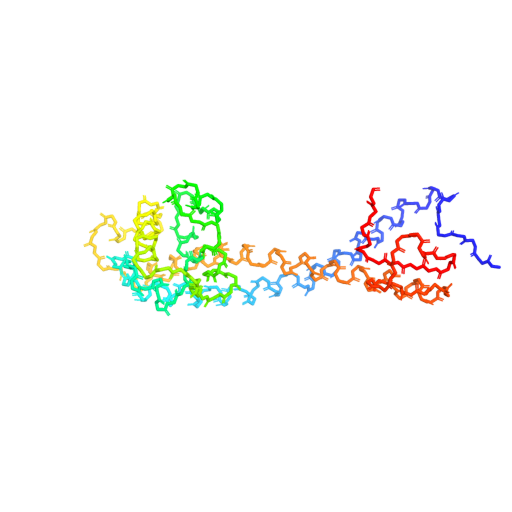9.701 -16.045 1.00 90.12 203 LYS A CA 1
ATOM 1646 C C . LYS A 1 203 ? 32.539 8.795 -17.147 1.00 90.12 203 LYS A C 1
ATOM 1648 O O . LYS A 1 203 ? 33.188 7.801 -17.483 1.00 90.12 203 LYS A O 1
ATOM 1653 N N . MET A 1 204 ? 31.371 9.110 -17.706 1.00 92.25 204 MET A N 1
ATOM 1654 C CA . MET A 1 204 ? 30.800 8.374 -18.831 1.00 92.25 204 MET A CA 1
ATOM 1655 C C . MET A 1 204 ? 31.642 8.596 -20.090 1.00 92.25 204 MET A C 1
ATOM 1657 O O . MET A 1 204 ? 31.936 9.727 -20.470 1.00 92.25 204 MET A O 1
ATOM 1661 N N . LYS A 1 205 ? 32.019 7.505 -20.761 1.00 92.81 205 LYS A N 1
ATOM 1662 C CA . LYS A 1 205 ? 32.772 7.537 -22.024 1.00 92.81 205 LYS A CA 1
ATOM 1663 C C . LYS A 1 205 ? 31.894 7.083 -23.196 1.00 92.81 205 LYS A C 1
ATOM 1665 O O . LYS A 1 205 ? 30.924 6.352 -22.978 1.00 92.81 205 LYS A O 1
ATOM 1670 N N . PRO A 1 206 ? 32.233 7.455 -24.445 1.00 92.56 206 PRO A N 1
ATOM 1671 C CA . PRO A 1 206 ? 31.589 6.888 -25.625 1.00 92.56 206 PRO A CA 1
ATOM 1672 C C . PRO A 1 206 ? 31.579 5.353 -25.581 1.00 92.56 206 PRO A C 1
ATOM 1674 O O . PRO A 1 206 ? 32.570 4.731 -25.202 1.00 92.56 206 PRO A O 1
ATOM 1677 N N . GLY A 1 207 ? 30.447 4.745 -25.943 1.00 91.38 207 GLY A N 1
ATOM 1678 C CA . GLY A 1 207 ? 30.248 3.293 -25.854 1.00 91.38 207 GLY A CA 1
ATOM 1679 C C . GLY A 1 207 ? 29.809 2.786 -24.473 1.00 91.38 207 GLY A C 1
ATOM 1680 O O . GLY A 1 207 ? 29.686 1.579 -24.287 1.00 91.38 207 GLY A O 1
ATOM 1681 N N . MET A 1 208 ? 29.542 3.666 -23.504 1.00 94.44 208 MET A N 1
ATOM 1682 C CA . MET A 1 208 ? 28.951 3.304 -22.209 1.00 94.44 208 MET A CA 1
ATOM 1683 C C . MET A 1 208 ? 27.481 3.723 -22.130 1.00 94.44 208 MET A C 1
ATOM 1685 O O . MET A 1 208 ? 27.082 4.733 -22.709 1.00 94.44 208 MET A O 1
ATOM 1689 N N . PHE A 1 209 ? 26.684 2.979 -21.364 1.00 94.06 209 PHE A N 1
ATOM 1690 C CA . PHE A 1 209 ? 25.335 3.375 -20.961 1.00 94.06 209 PHE A CA 1
ATOM 1691 C C . PHE A 1 209 ? 25.120 3.115 -19.468 1.00 94.06 209 PHE A C 1
ATOM 1693 O O . PHE A 1 209 ? 25.796 2.286 -18.862 1.00 94.06 209 PHE A O 1
ATOM 1700 N N . ALA A 1 210 ? 24.171 3.828 -18.871 1.00 93.75 210 ALA A N 1
ATOM 1701 C CA . ALA A 1 210 ? 23.761 3.627 -17.490 1.00 93.75 210 ALA A CA 1
ATOM 1702 C C . ALA A 1 210 ? 22.256 3.882 -17.361 1.00 93.75 210 ALA A C 1
ATOM 1704 O O . ALA A 1 210 ? 21.733 4.848 -17.917 1.00 93.75 210 ALA A O 1
ATOM 1705 N N . PHE A 1 211 ? 21.556 3.033 -16.613 1.00 92.94 211 PHE A N 1
ATOM 1706 C CA . PHE A 1 211 ? 20.175 3.277 -16.210 1.00 92.94 211 PHE A CA 1
ATOM 1707 C C . PHE A 1 211 ? 20.129 4.015 -14.877 1.00 92.94 211 PHE A C 1
ATOM 1709 O O . PHE A 1 211 ? 20.977 3.795 -14.012 1.00 92.94 211 PHE A O 1
ATOM 1716 N N . ARG A 1 212 ? 19.093 4.845 -14.694 1.00 90.25 212 ARG A N 1
ATOM 1717 C CA . ARG A 1 212 ? 18.820 5.566 -13.435 1.00 90.25 212 ARG A CA 1
ATOM 1718 C C . ARG A 1 212 ? 20.012 6.406 -12.942 1.00 90.25 212 ARG A C 1
ATOM 1720 O O . ARG A 1 212 ? 20.187 6.592 -11.742 1.00 90.25 212 ARG A O 1
ATOM 1727 N N . LEU A 1 213 ? 20.842 6.891 -13.867 1.00 87.31 213 LEU A N 1
ATOM 1728 C CA . LEU A 1 213 ? 21.909 7.838 -13.566 1.00 87.31 213 LEU A CA 1
ATOM 1729 C C . LEU A 1 213 ? 21.278 9.216 -13.344 1.00 87.31 213 LEU A C 1
ATOM 1731 O O . LEU A 1 213 ? 20.589 9.721 -14.229 1.00 87.31 213 LEU A O 1
ATOM 1735 N N . ASN A 1 214 ? 21.503 9.816 -12.177 1.00 81.38 214 ASN A N 1
ATOM 1736 C CA . ASN A 1 214 ? 21.043 11.176 -11.916 1.00 81.38 214 ASN A CA 1
ATOM 1737 C C . ASN A 1 214 ? 21.836 12.156 -12.790 1.00 81.38 214 ASN A C 1
ATOM 1739 O O . ASN A 1 214 ? 23.065 12.201 -12.713 1.00 81.38 214 ASN A O 1
ATOM 1743 N N . VAL A 1 215 ? 21.121 12.926 -13.606 1.00 76.81 215 VAL A N 1
ATOM 1744 C CA . VAL A 1 215 ? 21.668 14.030 -14.399 1.00 76.81 215 VAL A CA 1
ATOM 1745 C C . VAL A 1 215 ? 21.254 15.322 -13.686 1.00 76.81 215 VAL A C 1
ATOM 1747 O O . VAL A 1 215 ? 20.048 15.518 -13.523 1.00 76.81 215 VAL A O 1
ATOM 1750 N N . PRO A 1 216 ? 22.207 16.119 -13.169 1.00 70.19 216 PRO A N 1
ATOM 1751 C CA . PRO A 1 216 ? 21.917 17.388 -12.505 1.00 70.19 216 PRO A CA 1
ATOM 1752 C C . PRO A 1 216 ? 21.381 18.453 -13.468 1.00 70.19 216 PRO A C 1
ATOM 1754 O O . PRO A 1 216 ? 21.681 18.367 -14.682 1.00 70.19 216 PRO A O 1
#

Secondary structure (DSSP, 8-state):
----SSTT-GGGHHHHHHHHHHHHHHHHHHHHHHHHHHHHHHHHHHHHHHHHHTTTTTT--HHHHHH-TTHHHHHHHTBSSPPPHHHHHHHHT--HHHHHHHHHSSS--TTS-HHHHHHHHHHHHHHHHHHB-TTT-HHHHTTSPPPHHHHHHHHHHHHHHHHHHHHHHHHHHHHHHHHHHHHHHHHHHTT-EE-TTT--GGG--TTEE-SS----

Radius of gyration: 24.01 Å; chains: 1; bounding box: 60×32×67 Å

Sequence (216 aa):
MKMGVNLNKPHLWKEDIARSVDLYNQWFLNFAPNTYREERVKATRHVQDMLHRTKHLRNLTPHELRSDPSILFALRMATAPPIARDRLVGLAGISKSLVKNMELEHRLPPQMKATTLDANLRKITEMIIRLVDIDIFPWLGEDREPTKQEVYRAATIVADRLCGANADPIVRNAQEKRQLEKIKKWLEGHGYNDMSGKVTLDKMKPGMFAFRLNVP

pLDDT: mean 92.73, std 8.08, range [42.66, 98.5]

Foldseek 3Di:
DPDDDCPVPVVCVVVVVVVVVVVLVVCCVVPQVVLLVVLLVVLLVLLLVLCVLCVNVPRDALVSCQVWLQCLQLLLLQFVNRDDLVRLCVQLVHDSVQNCCSHPVRHGDPPDDPVNSRSSSRSSSVVSSVGGDCVLVVCNVVVHRDDPVSSSSSSSSSSSSSSVVPSVVVSVVVVVVVVVVVVVVVLVVVQAAECAVPDAPVPDDPSYDYPPHDDD